Protein AF-A0A7C9TZ98-F1 (afdb_monomer_lite)

Radius of gyration: 33.5 Å; chains: 1; bounding box: 97×68×67 Å

pLDDT: mean 86.52, std 15.35, range [34.88, 98.62]

Foldseek 3Di:
DDDDDDDDDDDPPPPDDDPPPDLQVLVVVLLVVVLVSVVVLCPPPVLLVLLLVLLCVLCPPFPDDSVVLSVQLSVQLSVCSNVVVPNDDGSVVSSVVSSVSSNVSSNVVRVVRVVVVVDDDQQDDDPPDPDGNVVVDDDPDDPVVVVVVVVVVVLLLVLQVVVCVVPVLLPSVLLVVCVVVVHDLVRSCVSSVHDSVVSVVSVVLSVLSSCCSVVVDPPVVSVVVVVCVVVPPPDDVPDDDDDDDDDPPQDQDDPVLLLVLQVVVCVVCVVLCSVVLLVCLLLLHDLVRSCVVVVHDSVSSVVSLLVSLVSSCVVRVGDSVSSVVVSVVSSVVNVVVVVVVVVD

Structure (mmCIF, N/CA/C/O backbone):
data_AF-A0A7C9TZ98-F1
#
_entry.id   AF-A0A7C9TZ98-F1
#
loop_
_atom_site.group_PDB
_atom_site.id
_atom_site.type_symbol
_atom_site.label_atom_id
_atom_site.label_alt_id
_atom_site.label_comp_id
_atom_site.label_asym_id
_atom_site.label_entity_id
_atom_site.label_seq_id
_atom_site.pdbx_PDB_ins_code
_atom_site.Cartn_x
_atom_site.Cartn_y
_atom_site.Cartn_z
_atom_site.occupancy
_atom_site.B_iso_or_equiv
_atom_site.auth_seq_id
_atom_site.auth_comp_id
_atom_site.auth_asym_id
_atom_site.auth_atom_id
_atom_site.pdbx_PDB_model_num
ATOM 1 N N . MET A 1 1 ? -53.608 -15.931 -20.693 1.00 44.16 1 MET A N 1
ATOM 2 C CA . MET A 1 1 ? -53.898 -15.121 -19.492 1.00 44.16 1 MET A CA 1
ATOM 3 C C . MET A 1 1 ? -53.748 -16.022 -18.276 1.00 44.16 1 MET A C 1
ATOM 5 O O . MET A 1 1 ? -54.677 -16.747 -17.950 1.00 44.16 1 MET A O 1
ATOM 9 N N . ALA A 1 2 ? -52.551 -16.066 -17.690 1.00 47.34 2 ALA A N 1
ATOM 10 C CA . ALA A 1 2 ? -52.276 -16.831 -16.476 1.00 47.34 2 ALA A CA 1
ATOM 11 C C . ALA A 1 2 ? -52.471 -15.900 -15.271 1.00 47.34 2 ALA A C 1
ATOM 13 O O . ALA A 1 2 ? -51.945 -14.790 -15.269 1.00 47.34 2 ALA A O 1
ATOM 14 N N . ARG A 1 3 ? -53.294 -16.317 -14.305 1.00 53.22 3 ARG A N 1
ATOM 15 C CA . ARG A 1 3 ? -53.536 -15.586 -13.056 1.00 53.22 3 ARG A CA 1
ATOM 16 C C . ARG A 1 3 ? -52.384 -15.886 -12.101 1.00 53.22 3 ARG A C 1
ATOM 18 O O . ARG A 1 3 ? -52.231 -17.029 -11.686 1.00 53.22 3 ARG A O 1
ATOM 25 N N . GLU A 1 4 ? -51.583 -14.874 -11.791 1.00 57.00 4 GLU A N 1
ATOM 26 C CA . GLU A 1 4 ? -50.586 -14.936 -10.722 1.00 57.00 4 GLU A CA 1
ATOM 27 C C . GLU A 1 4 ? -51.303 -14.879 -9.367 1.00 57.00 4 GLU A C 1
ATOM 29 O O . GLU A 1 4 ? -52.045 -13.936 -9.079 1.00 57.00 4 GLU A O 1
ATOM 34 N N . GLU A 1 5 ? -51.123 -15.919 -8.554 1.00 58.62 5 GLU A N 1
ATOM 35 C CA . GLU A 1 5 ? -51.610 -15.956 -7.178 1.00 58.62 5 GLU A CA 1
ATOM 36 C C . GLU A 1 5 ? -50.695 -15.123 -6.266 1.00 58.62 5 GLU A C 1
ATOM 38 O O . GLU A 1 5 ? -49.468 -15.245 -6.340 1.00 58.62 5 GLU A O 1
ATOM 43 N N . PRO A 1 6 ? -51.258 -14.275 -5.387 1.00 63.41 6 PRO A N 1
ATOM 44 C CA . PRO A 1 6 ? -50.469 -13.462 -4.478 1.00 63.41 6 PRO A CA 1
ATOM 45 C C . PRO A 1 6 ? -49.832 -14.321 -3.370 1.00 63.41 6 PRO A C 1
ATOM 47 O O . PRO A 1 6 ? -50.466 -15.246 -2.855 1.00 63.41 6 PRO A O 1
ATOM 50 N N . PRO A 1 7 ? -48.597 -13.998 -2.944 1.00 65.62 7 PRO A N 1
ATOM 51 C CA . PRO A 1 7 ? -47.881 -14.772 -1.941 1.00 65.62 7 PRO A CA 1
ATOM 52 C C . PRO A 1 7 ? -48.575 -14.683 -0.578 1.00 65.62 7 PRO A C 1
ATOM 54 O O . PRO A 1 7 ? -48.833 -13.599 -0.047 1.00 65.62 7 PRO A O 1
ATOM 57 N N . GLN A 1 8 ? -48.850 -15.852 0.003 1.00 59.84 8 GLN A N 1
ATOM 58 C CA . GLN A 1 8 ? -49.376 -15.998 1.355 1.00 59.84 8 GLN A CA 1
ATOM 59 C C . GLN A 1 8 ? -48.394 -15.395 2.372 1.00 59.84 8 GLN A C 1
ATOM 61 O O . GLN A 1 8 ? -47.277 -15.883 2.554 1.00 59.84 8 GLN A O 1
ATOM 66 N N . LYS A 1 9 ? -48.826 -14.330 3.058 1.00 59.84 9 LYS A N 1
ATOM 67 C CA . LYS A 1 9 ? -48.147 -13.778 4.236 1.00 59.84 9 LYS A CA 1
ATOM 68 C C . LYS A 1 9 ? -48.129 -14.834 5.343 1.00 59.84 9 LYS A C 1
ATOM 70 O O . LYS A 1 9 ? -49.155 -15.108 5.961 1.00 59.84 9 LYS A O 1
ATOM 75 N N . GLY A 1 10 ? -46.956 -15.414 5.586 1.00 61.72 10 GLY A N 1
ATOM 76 C CA . GLY A 1 10 ? -46.701 -16.229 6.770 1.00 61.72 10 GLY A CA 1
ATOM 77 C C . GLY A 1 10 ? -46.871 -15.412 8.059 1.00 61.72 10 GLY A C 1
ATOM 78 O O . GLY A 1 10 ? -46.782 -14.182 8.023 1.00 61.72 10 GLY A O 1
ATOM 79 N N . PRO A 1 11 ? -47.125 -16.073 9.201 1.00 58.22 11 PRO A N 1
ATOM 80 C CA . PRO A 1 11 ? -47.409 -15.404 10.462 1.00 58.22 11 PRO A CA 1
ATOM 81 C C . PRO A 1 11 ? -46.187 -14.600 10.913 1.00 58.22 11 PRO A C 1
ATOM 83 O O . PRO A 1 11 ? -45.192 -15.157 11.384 1.00 58.22 11 PRO A O 1
ATOM 86 N N . GLU A 1 12 ? -46.274 -13.276 10.782 1.00 46.50 12 GLU A N 1
ATOM 87 C CA . GLU A 1 12 ? -45.398 -12.334 11.467 1.00 46.50 12 GLU A CA 1
ATOM 88 C C . GLU A 1 12 ? -45.569 -12.566 12.969 1.00 46.50 12 GLU A C 1
ATOM 90 O O . GLU A 1 12 ? -46.494 -12.067 13.609 1.00 46.50 12 GLU A O 1
ATOM 95 N N . LYS A 1 13 ? -44.674 -13.378 13.542 1.00 54.03 13 LYS A N 1
ATOM 96 C CA . LYS A 1 13 ? -44.449 -13.418 14.983 1.00 54.03 13 LYS A CA 1
ATOM 97 C C . LYS A 1 13 ? -44.122 -11.994 15.401 1.00 54.03 13 LYS A C 1
ATOM 99 O O . LYS A 1 13 ? -43.010 -11.518 15.180 1.00 54.03 13 LYS A O 1
ATOM 104 N N . SER A 1 14 ? -45.103 -11.330 16.000 1.00 47.06 14 SER A N 1
ATOM 105 C CA . SER A 1 14 ? -44.946 -10.077 16.715 1.00 47.06 14 SER A CA 1
ATOM 106 C C . SER A 1 14 ? -43.880 -10.280 17.791 1.00 47.06 14 SER A C 1
ATOM 108 O O . SER A 1 14 ? -44.166 -10.757 18.891 1.00 47.06 14 SER A O 1
ATOM 110 N N . LEU A 1 15 ? -42.628 -9.977 17.444 1.00 53.09 15 LEU A N 1
ATOM 111 C CA . LEU A 1 15 ? -41.543 -9.758 18.387 1.00 53.09 15 LEU A CA 1
ATOM 112 C C . LEU A 1 15 ? -42.050 -8.694 19.354 1.00 53.09 15 LEU A C 1
ATOM 114 O O . LEU A 1 15 ? -42.249 -7.540 18.976 1.00 53.09 15 LEU A O 1
ATOM 118 N N . GLY A 1 16 ? -42.380 -9.149 20.563 1.00 47.53 16 GLY A N 1
ATOM 119 C CA . GLY A 1 16 ? -43.039 -8.358 21.585 1.00 47.53 16 GLY A CA 1
ATOM 120 C C . GLY A 1 16 ? -42.374 -6.999 21.753 1.00 47.53 16 GLY A C 1
ATOM 121 O O . GLY A 1 16 ? -41.145 -6.889 21.761 1.00 47.53 16 GLY A O 1
ATOM 122 N N . LYS A 1 17 ? -43.221 -5.972 21.880 1.00 50.00 17 LYS A N 1
ATOM 123 C CA . LYS A 1 17 ? -42.842 -4.614 22.270 1.00 50.00 17 LYS A CA 1
ATOM 124 C C . LYS A 1 17 ? -41.797 -4.691 23.378 1.00 50.00 17 LYS A C 1
ATOM 126 O O . LYS A 1 17 ? -42.031 -5.283 24.430 1.00 50.00 17 LYS A O 1
ATOM 131 N N . GLY A 1 18 ? -40.630 -4.146 23.052 1.00 49.97 18 GLY A N 1
ATOM 132 C CA . GLY A 1 18 ? -39.411 -4.276 23.816 1.00 49.97 18 GLY A CA 1
ATOM 133 C C . GLY A 1 18 ? -39.593 -3.789 25.241 1.00 49.97 18 GLY A C 1
ATOM 134 O O . GLY A 1 18 ? -39.836 -2.611 25.485 1.00 49.97 18 GLY A O 1
ATOM 135 N N . LEU A 1 19 ? -39.372 -4.696 26.186 1.00 54.50 19 LEU A N 1
ATOM 136 C CA . LEU A 1 19 ? -38.696 -4.307 27.410 1.00 54.50 19 LEU A CA 1
ATOM 137 C C . LEU A 1 19 ? -37.376 -3.677 26.961 1.00 54.50 19 LEU A C 1
ATOM 139 O O . LEU A 1 19 ? -36.503 -4.397 26.471 1.00 54.50 19 LEU A O 1
ATOM 143 N N . GLU A 1 20 ? -37.273 -2.349 27.047 1.00 68.62 20 GLU A N 1
ATOM 144 C CA . GLU A 1 20 ? -36.005 -1.625 26.978 1.00 68.62 20 GLU A CA 1
ATOM 145 C C . GLU A 1 20 ? -35.044 -2.321 27.940 1.00 68.62 20 GLU A C 1
ATOM 147 O O . GLU A 1 20 ? -35.106 -2.167 29.162 1.00 68.62 20 GLU A O 1
ATOM 152 N N . GLN A 1 21 ? -34.209 -3.200 27.391 1.00 78.31 21 GLN A N 1
ATOM 153 C CA . GLN A 1 21 ? -33.223 -3.894 28.186 1.00 78.31 21 GLN A CA 1
ATOM 154 C C . GLN A 1 21 ? -32.231 -2.834 28.627 1.00 78.31 21 GLN A C 1
ATOM 156 O O . GLN A 1 21 ? -31.582 -2.189 27.802 1.00 78.31 21 GLN A O 1
ATOM 161 N N . ARG A 1 22 ? -32.160 -2.641 29.944 1.00 91.31 22 ARG A N 1
ATOM 162 C CA . ARG A 1 22 ? -31.199 -1.738 30.560 1.00 91.31 22 ARG A CA 1
ATOM 163 C C . ARG A 1 22 ? -29.792 -2.058 30.028 1.00 91.31 22 ARG A C 1
ATOM 165 O O . ARG A 1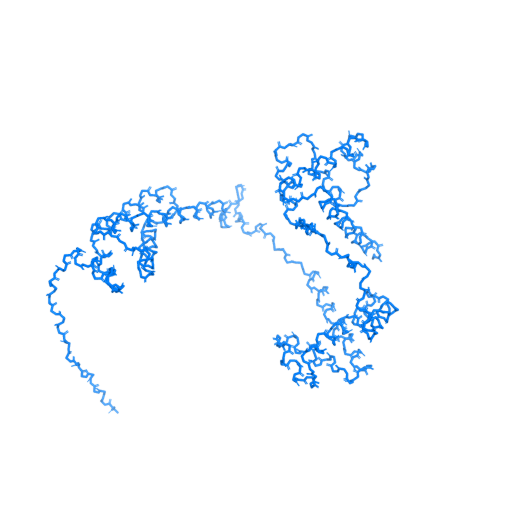 22 ? -29.456 -3.242 29.913 1.00 91.31 22 ARG A O 1
ATOM 172 N N . PRO A 1 23 ? -28.979 -1.044 29.686 1.00 92.62 23 PRO A N 1
ATOM 173 C CA . PRO A 1 23 ? -27.678 -1.249 29.054 1.00 92.62 23 PRO A CA 1
ATOM 174 C C . PRO A 1 23 ? -26.741 -2.121 29.898 1.00 92.62 23 PRO A C 1
ATOM 176 O O . PRO A 1 23 ? -25.894 -2.811 29.343 1.00 92.62 23 PRO A O 1
ATOM 179 N N . GLU A 1 24 ? -26.928 -2.158 31.218 1.00 95.25 24 GLU A N 1
ATOM 180 C CA . GLU A 1 24 ? -26.190 -3.025 32.139 1.00 95.25 24 GLU A CA 1
ATOM 181 C C . GLU A 1 24 ? -26.356 -4.501 31.768 1.00 95.25 24 GLU A C 1
ATOM 183 O O . GLU A 1 24 ? -25.367 -5.209 31.583 1.00 95.25 24 GLU A O 1
ATOM 188 N N . LYS A 1 25 ? -27.598 -4.934 31.528 1.00 95.44 25 LYS A N 1
ATOM 189 C CA . LYS A 1 25 ? -27.904 -6.311 31.131 1.00 95.44 25 LYS A CA 1
ATOM 190 C C . LYS A 1 25 ? -27.335 -6.647 29.751 1.00 95.44 25 LYS A C 1
ATOM 192 O O . LYS A 1 25 ? -26.899 -7.766 29.509 1.00 95.44 25 LYS A O 1
ATOM 197 N N . LEU A 1 26 ? -27.317 -5.673 28.841 1.00 95.56 26 LEU A N 1
ATOM 198 C CA . LEU A 1 26 ? -26.743 -5.848 27.505 1.00 95.56 26 LEU A CA 1
ATOM 199 C C . LEU A 1 26 ? -25.217 -6.053 27.559 1.00 95.56 26 LEU A C 1
ATOM 201 O O . LEU A 1 26 ? -24.687 -6.851 26.788 1.00 95.56 26 LEU A O 1
ATOM 205 N N . VAL A 1 27 ? -24.507 -5.373 28.470 1.00 96.19 27 VAL A N 1
ATOM 206 C CA . VAL A 1 27 ? -23.063 -5.598 28.672 1.00 96.19 27 VAL A CA 1
ATOM 207 C C . VAL A 1 27 ? -22.797 -6.972 29.279 1.00 96.19 27 VAL A C 1
ATOM 209 O O . VAL A 1 27 ? -21.873 -7.647 28.834 1.00 96.19 27 VAL A O 1
ATOM 212 N N . GLU A 1 28 ? -23.605 -7.413 30.243 1.00 96.50 28 GLU A N 1
ATOM 213 C CA . GLU A 1 28 ? -23.480 -8.757 30.822 1.00 96.50 28 GLU A CA 1
ATOM 214 C C . GLU A 1 28 ? -23.624 -9.850 29.755 1.00 96.50 28 GLU A C 1
ATOM 216 O O . GLU A 1 28 ? -22.751 -10.710 29.645 1.00 96.50 28 GLU A O 1
ATOM 221 N N . LEU A 1 29 ? -24.661 -9.773 28.910 1.00 96.25 29 LEU A N 1
ATOM 222 C CA . LEU A 1 29 ? -24.862 -10.711 27.796 1.00 96.25 29 LEU A CA 1
ATOM 223 C C . LEU A 1 29 ? -23.702 -10.667 26.792 1.00 96.25 29 LEU A C 1
ATOM 225 O O . LEU A 1 29 ? -23.213 -11.703 26.341 1.00 96.25 29 LEU A O 1
ATOM 229 N N . TYR A 1 30 ? -23.205 -9.468 26.477 1.00 96.44 30 TYR A N 1
ATOM 230 C CA . TYR A 1 30 ? -22.027 -9.319 25.628 1.00 96.44 30 TYR A CA 1
ATOM 231 C C . TYR A 1 30 ? -20.798 -10.031 26.221 1.00 96.44 30 TYR A C 1
ATOM 233 O O . TYR A 1 30 ? -20.099 -10.749 25.505 1.00 96.44 30 TYR A O 1
ATOM 241 N N . LEU A 1 31 ? -20.543 -9.870 27.525 1.00 96.12 31 LEU A N 1
ATOM 242 C CA . LEU A 1 31 ? -19.419 -10.512 28.217 1.00 96.12 31 LEU A CA 1
ATOM 243 C C . LEU A 1 31 ? -19.579 -12.037 28.324 1.00 96.12 31 LEU A C 1
ATOM 245 O O . LEU A 1 31 ? -18.576 -12.744 28.394 1.00 96.12 31 LEU A O 1
ATOM 249 N N . GLN A 1 32 ? -20.810 -12.548 28.269 1.00 96.88 32 GLN A N 1
ATOM 250 C CA . GLN A 1 32 ? -21.112 -13.981 28.164 1.00 96.88 32 GLN A CA 1
ATOM 251 C C . GLN A 1 32 ? -20.865 -14.553 26.754 1.00 96.88 32 GLN A C 1
ATOM 253 O O . GLN A 1 32 ? -20.982 -15.759 26.552 1.00 96.88 32 GLN A O 1
ATOM 258 N N . GLY A 1 33 ? -20.484 -13.715 25.783 1.00 94.44 33 GLY A N 1
ATOM 259 C CA . GLY A 1 33 ? -20.155 -14.124 24.417 1.00 94.44 33 GLY A CA 1
ATOM 260 C C . GLY A 1 33 ? -21.248 -13.832 23.388 1.00 94.44 33 GLY A C 1
ATOM 261 O O . GLY A 1 33 ? -21.053 -14.113 22.202 1.00 94.44 33 GLY A O 1
ATOM 262 N N . GLU A 1 34 ? -22.368 -13.218 23.782 1.00 95.12 34 GLU A N 1
ATOM 263 C CA . GLU A 1 34 ? -23.425 -12.821 22.847 1.00 95.12 34 GLU A CA 1
ATOM 264 C C . GLU A 1 34 ? -23.042 -11.547 22.074 1.00 95.12 34 GLU A C 1
ATOM 266 O O . GLU A 1 34 ? -23.508 -10.435 22.323 1.00 95.12 34 GLU A O 1
ATOM 271 N N . THR A 1 35 ? -22.181 -11.704 21.072 1.00 91.12 35 THR A N 1
ATOM 272 C CA . THR A 1 35 ? -21.653 -10.590 20.260 1.00 91.12 35 THR A CA 1
ATOM 273 C C . THR A 1 35 ? -22.714 -9.832 19.450 1.00 91.12 35 THR A C 1
ATOM 275 O O . THR A 1 35 ? -22.485 -8.689 19.055 1.00 91.12 35 THR A O 1
ATOM 278 N N . GLN A 1 36 ? -23.892 -10.419 19.222 1.00 91.38 36 GLN A N 1
ATOM 279 C CA . GLN A 1 36 ? -25.012 -9.757 18.534 1.00 91.38 36 GLN A CA 1
ATOM 280 C C . GLN A 1 36 ? -25.643 -8.637 19.380 1.00 91.38 36 GLN A C 1
ATOM 282 O O . GLN A 1 36 ? -26.277 -7.725 18.850 1.00 91.38 36 GLN A O 1
ATOM 287 N N . VAL A 1 37 ? -25.429 -8.657 20.699 1.00 94.88 37 VAL A N 1
ATOM 288 C CA . VAL A 1 37 ? -25.960 -7.652 21.629 1.00 94.88 37 VAL A CA 1
ATOM 289 C C . VAL A 1 37 ? -25.250 -6.298 21.468 1.00 94.88 37 VAL A C 1
ATOM 291 O O . VAL A 1 37 ? -25.823 -5.250 21.782 1.00 94.88 37 VAL A O 1
ATOM 294 N N . CYS A 1 38 ? -24.046 -6.285 20.877 1.00 94.19 38 CYS A N 1
ATOM 295 C CA . CYS A 1 38 ? -23.292 -5.064 20.588 1.00 94.19 38 CYS A CA 1
ATOM 296 C C . CYS A 1 38 ? -24.074 -4.049 19.755 1.00 94.19 38 CYS A C 1
ATOM 298 O O . CYS A 1 38 ? -23.959 -2.855 20.013 1.00 94.19 38 CYS A O 1
ATOM 300 N N . ASP A 1 39 ? -24.857 -4.499 18.770 1.00 94.50 39 ASP A N 1
ATOM 301 C CA . ASP A 1 39 ? -25.589 -3.599 17.870 1.00 94.50 39 ASP A CA 1
ATOM 302 C C . ASP A 1 39 ? -26.608 -2.753 18.644 1.00 94.50 39 ASP A C 1
ATOM 304 O O . ASP A 1 39 ? -26.756 -1.554 18.398 1.00 94.50 39 ASP A O 1
ATOM 308 N N . ARG A 1 40 ? -27.262 -3.355 19.644 1.00 94.88 40 ARG A N 1
ATOM 309 C CA . ARG A 1 40 ? -28.197 -2.657 20.535 1.00 94.88 40 ARG A CA 1
ATOM 310 C C . ARG A 1 40 ? -27.463 -1.708 21.470 1.00 94.88 40 ARG A C 1
ATOM 312 O O . ARG A 1 40 ? -27.882 -0.567 21.628 1.00 94.88 40 ARG A O 1
ATOM 319 N N . LEU A 1 41 ? -26.343 -2.152 22.034 1.00 94.69 41 LEU A N 1
ATOM 320 C CA . LEU A 1 41 ? -25.558 -1.345 22.963 1.00 94.69 41 LEU A CA 1
ATOM 321 C C . LEU A 1 41 ? -24.954 -0.098 22.289 1.00 94.69 41 LEU A C 1
ATOM 323 O O . LEU A 1 41 ? -24.988 0.998 22.839 1.00 94.69 41 LEU A O 1
ATOM 327 N N . LEU A 1 42 ? -24.451 -0.245 21.061 1.00 95.75 42 LEU A N 1
ATOM 328 C CA . LEU A 1 42 ? -23.934 0.862 20.246 1.00 95.75 42 LEU A CA 1
ATOM 329 C C . LEU A 1 42 ? -25.051 1.722 19.631 1.00 95.75 42 LEU A C 1
ATOM 331 O O . LEU A 1 42 ? -24.782 2.797 19.092 1.00 95.75 42 LEU A O 1
ATOM 335 N N . SER A 1 43 ? -26.305 1.278 19.727 1.00 95.31 43 SER A N 1
ATOM 336 C CA . SER A 1 43 ? -27.472 2.068 19.342 1.00 95.31 43 SER A CA 1
ATOM 337 C C . SER A 1 43 ? -27.970 3.010 20.443 1.00 95.31 43 SER A C 1
ATOM 339 O O . SER A 1 43 ? -28.849 3.820 20.159 1.00 95.31 43 SER A O 1
ATOM 341 N N . ASP A 1 44 ? -27.390 2.975 21.653 1.00 95.00 44 ASP A N 1
ATOM 342 C CA . ASP A 1 44 ? -27.690 3.951 22.711 1.00 95.00 44 ASP A CA 1
ATOM 343 C C . ASP A 1 44 ? -27.388 5.377 22.215 1.00 95.00 44 ASP A C 1
ATOM 345 O O . ASP A 1 44 ? -26.266 5.705 21.802 1.00 95.00 44 ASP A O 1
ATOM 349 N N . GLY A 1 45 ? -28.399 6.247 22.281 1.00 95.00 45 GLY A N 1
ATOM 350 C CA . GLY A 1 45 ? -28.302 7.639 21.850 1.00 95.00 45 GLY A CA 1
ATOM 351 C C . GLY A 1 45 ? -27.187 8.411 22.558 1.00 95.00 45 GLY A C 1
ATOM 352 O O . GLY A 1 45 ? -26.527 9.241 21.935 1.00 95.00 45 GLY A O 1
ATOM 353 N N . ARG A 1 46 ? -26.892 8.095 23.828 1.00 94.25 46 ARG A N 1
ATOM 354 C CA . ARG A 1 46 ? -25.808 8.746 24.587 1.00 94.25 46 ARG A CA 1
ATOM 355 C C . ARG A 1 46 ? -24.438 8.433 23.998 1.00 94.25 46 ARG A C 1
ATOM 357 O O . ARG A 1 46 ? -23.573 9.308 23.940 1.00 94.25 46 ARG A O 1
ATOM 364 N N . TYR A 1 47 ? -24.235 7.193 23.558 1.00 95.75 47 TYR A N 1
ATOM 365 C CA . TYR A 1 47 ? -22.999 6.789 22.900 1.00 95.75 47 TYR A CA 1
ATOM 366 C C . TYR A 1 47 ? -22.890 7.415 21.504 1.00 95.75 47 TYR A C 1
ATOM 368 O O . TYR A 1 47 ? -21.852 8.004 21.192 1.00 95.75 47 TYR A O 1
ATOM 376 N N . ARG A 1 48 ? -23.963 7.370 20.700 1.00 97.00 48 ARG A N 1
ATOM 377 C CA . ARG A 1 48 ? -23.983 7.970 19.353 1.00 97.00 48 ARG A CA 1
ATOM 378 C C . ARG A 1 48 ? -23.657 9.462 19.383 1.00 97.00 48 ARG A C 1
ATOM 380 O O . ARG A 1 48 ? -22.688 9.872 18.749 1.00 97.00 48 ARG A O 1
ATOM 387 N N . GLN A 1 49 ? -24.344 10.232 20.229 1.00 97.88 49 GLN A N 1
ATOM 388 C CA . GLN A 1 49 ? -24.067 11.663 20.407 1.00 97.88 49 GLN A CA 1
ATOM 389 C C . GLN A 1 49 ? -22.619 11.928 20.838 1.00 97.88 49 GLN A C 1
ATOM 391 O O . GLN A 1 49 ? -22.003 12.911 20.425 1.00 97.88 49 GLN A O 1
ATOM 396 N N . LYS A 1 50 ? -22.036 11.059 21.675 1.00 97.88 50 LYS A N 1
ATOM 397 C CA . LYS A 1 50 ? -20.631 11.188 22.077 1.00 97.88 50 LYS A CA 1
ATOM 398 C C . LYS A 1 50 ? -19.688 10.993 20.889 1.00 97.88 50 LYS A C 1
ATOM 400 O O . LYS A 1 50 ? -18.732 11.754 20.765 1.00 97.88 50 LYS A O 1
ATOM 405 N N . VAL A 1 51 ? -19.939 10.008 20.025 1.00 98.12 51 VAL A N 1
ATOM 406 C CA . VAL A 1 51 ? -19.137 9.773 18.812 1.00 98.12 51 VAL A CA 1
ATOM 407 C C . VAL A 1 51 ? -19.283 10.922 17.818 1.00 98.12 51 VAL A C 1
ATOM 409 O O . VAL A 1 51 ? -18.273 11.383 17.297 1.00 98.12 51 VAL A O 1
ATOM 412 N N . GLU A 1 52 ? -20.493 11.440 17.614 1.00 98.44 52 GLU A N 1
ATOM 413 C CA . GLU A 1 52 ? -20.751 12.594 16.740 1.00 98.44 52 GLU A CA 1
ATOM 414 C C . GLU A 1 52 ? -19.974 13.833 17.201 1.00 98.44 52 GLU A C 1
ATOM 416 O O . GLU A 1 52 ? -19.240 14.433 16.417 1.00 98.44 52 GLU A O 1
ATOM 421 N N . ARG A 1 53 ? -20.021 14.161 18.502 1.00 98.50 53 ARG A N 1
ATOM 422 C CA . ARG A 1 53 ? -19.229 15.266 19.075 1.00 98.50 53 ARG A CA 1
ATOM 423 C C . ARG A 1 53 ? -17.725 15.055 18.897 1.00 98.50 53 ARG A C 1
ATOM 425 O O . ARG A 1 53 ? -16.990 16.011 18.652 1.00 98.50 53 ARG A O 1
ATOM 432 N N . LEU A 1 54 ? -17.245 13.815 19.038 1.00 98.38 54 LEU A N 1
ATOM 433 C CA . LEU A 1 54 ? -15.840 13.488 18.786 1.00 98.38 54 LEU A CA 1
ATOM 434 C C . LEU A 1 54 ? -15.479 13.684 17.312 1.00 98.38 54 LEU A C 1
ATOM 436 O O . LEU A 1 54 ? -14.408 14.225 17.037 1.00 98.38 54 LEU A O 1
ATOM 440 N N . ALA A 1 55 ? -16.347 13.270 16.389 1.00 98.56 55 ALA A N 1
ATOM 441 C CA . ALA A 1 55 ? -16.142 13.434 14.958 1.00 98.56 55 ALA A CA 1
ATOM 442 C C . ALA A 1 55 ? -16.079 14.917 14.587 1.00 98.56 55 ALA A C 1
ATOM 444 O O . ALA A 1 55 ? -15.030 15.361 14.132 1.00 98.56 55 ALA A O 1
ATOM 445 N N . GLN A 1 56 ? -17.110 15.695 14.933 1.00 98.44 56 GLN A N 1
ATOM 446 C CA . GLN A 1 56 ? -17.178 17.141 14.690 1.00 98.44 56 GLN A CA 1
ATOM 447 C C . GLN A 1 56 ? -15.941 17.877 15.216 1.00 98.44 56 GLN A C 1
ATOM 449 O O . GLN A 1 56 ? -15.320 18.662 14.502 1.00 98.44 56 GLN A O 1
ATOM 454 N N . LYS A 1 57 ? -15.524 17.582 16.456 1.00 98.31 57 LYS A N 1
ATOM 455 C CA . LYS A 1 57 ? -14.353 18.226 17.067 1.00 98.31 57 LYS A CA 1
ATOM 456 C C . LYS A 1 57 ? -13.048 17.928 16.324 1.00 98.31 57 LYS A C 1
ATOM 458 O O . LYS A 1 57 ? -12.173 18.787 16.280 1.00 98.31 57 LYS A O 1
ATOM 463 N N . ASN A 1 58 ? -12.864 16.704 15.827 1.00 98.19 58 ASN A N 1
ATOM 464 C CA . ASN A 1 58 ? -11.584 16.277 15.255 1.00 98.19 58 ASN A CA 1
ATOM 465 C C . ASN A 1 58 ? -11.511 16.460 13.733 1.00 98.19 58 ASN A C 1
ATOM 467 O O . ASN A 1 58 ? -10.398 16.558 13.221 1.00 98.19 58 ASN A O 1
ATOM 471 N N . SER A 1 59 ? -12.641 16.505 13.021 1.00 97.62 59 SER A N 1
ATOM 472 C CA . SER A 1 59 ? -12.675 16.787 11.580 1.00 97.62 59 SER A CA 1
ATOM 473 C C . SER A 1 59 ? -12.781 18.281 11.254 1.00 97.62 59 SER A C 1
ATOM 475 O O . SER A 1 59 ? -12.582 18.662 10.101 1.00 97.62 59 SER A O 1
ATOM 477 N N . ALA A 1 60 ? -13.029 19.140 12.249 1.00 96.69 60 ALA A N 1
ATOM 478 C CA . ALA A 1 60 ? -13.035 20.590 12.076 1.00 96.69 60 ALA A CA 1
ATOM 479 C C . ALA A 1 60 ? -11.743 21.094 11.400 1.00 96.69 60 ALA A C 1
ATOM 481 O O . ALA A 1 60 ? -10.629 20.774 11.827 1.00 96.69 60 ALA A O 1
ATOM 482 N N . GLY A 1 61 ? -11.901 21.893 10.340 1.00 93.44 61 GLY A N 1
ATOM 483 C CA . GLY A 1 61 ? -10.781 22.423 9.554 1.00 93.44 61 GLY A CA 1
ATOM 484 C C . GLY A 1 61 ? -10.119 21.399 8.624 1.00 93.44 61 GLY A C 1
ATOM 485 O O . GLY A 1 61 ? -8.978 21.595 8.215 1.00 93.44 61 GLY A O 1
ATOM 486 N N . THR A 1 62 ? -10.798 20.295 8.312 1.00 94.62 62 THR A N 1
ATOM 487 C CA . THR A 1 62 ? -10.374 19.320 7.297 1.00 94.62 62 THR A CA 1
ATOM 488 C C . THR A 1 62 ? -11.466 19.158 6.238 1.00 94.62 62 THR A C 1
ATOM 490 O O . THR A 1 62 ? -12.608 19.532 6.485 1.00 94.62 62 THR A O 1
ATOM 493 N N . SER A 1 63 ? -11.137 18.593 5.073 1.00 94.00 63 SER A N 1
ATOM 494 C CA . SER A 1 63 ? -12.118 18.217 4.033 1.00 94.00 63 SER A CA 1
ATOM 495 C C . SER A 1 63 ? -12.987 17.018 4.416 1.00 94.00 63 SER A C 1
ATOM 497 O O . SER A 1 63 ? -13.959 16.722 3.728 1.00 94.00 63 SER A O 1
ATOM 499 N N . LEU A 1 64 ? -12.639 16.302 5.487 1.00 96.81 64 LEU A N 1
ATOM 500 C CA . LEU A 1 64 ? -13.361 15.113 5.916 1.00 96.81 64 LEU A CA 1
ATOM 501 C C . LEU A 1 64 ? -14.702 15.506 6.554 1.00 96.81 64 LEU A C 1
ATOM 503 O O . LEU A 1 64 ? -14.719 16.168 7.595 1.00 96.81 64 LEU A O 1
ATOM 507 N N . SER A 1 65 ? -15.814 15.039 5.979 1.00 97.88 65 SER A N 1
ATOM 508 C CA . SER A 1 65 ? -17.142 15.146 6.599 1.00 97.88 65 SER A CA 1
ATOM 509 C C . SER A 1 65 ? -17.137 14.490 7.988 1.00 97.88 65 SER A C 1
ATOM 511 O O . SER A 1 65 ? -16.563 13.415 8.202 1.00 97.88 65 SER A O 1
ATOM 513 N N . TRP A 1 66 ? -17.758 15.155 8.967 1.00 98.31 66 TRP A N 1
ATOM 514 C CA . TRP A 1 66 ? -17.850 14.612 10.322 1.00 98.31 66 TRP A CA 1
ATOM 515 C C . TRP A 1 66 ? -18.803 13.409 10.378 1.00 98.31 66 TRP A C 1
ATOM 517 O O . TRP A 1 66 ? -18.587 12.509 11.190 1.00 98.31 66 TRP A O 1
ATOM 527 N N . GLU A 1 67 ? -19.814 13.361 9.510 1.00 98.44 67 GLU A N 1
ATOM 528 C CA . GLU A 1 67 ? -20.748 12.248 9.354 1.00 98.44 67 GLU A CA 1
ATOM 529 C C . GLU A 1 67 ? -20.013 10.982 8.901 1.00 98.44 67 GLU A C 1
ATOM 531 O O . GLU A 1 67 ? -20.117 9.943 9.559 1.00 98.44 67 GLU A O 1
ATOM 536 N N . ASP A 1 68 ? -19.191 11.087 7.854 1.00 98.00 68 ASP A N 1
ATOM 537 C CA . ASP A 1 68 ? -18.374 9.975 7.351 1.00 98.00 68 ASP A CA 1
ATOM 538 C C . ASP A 1 68 ? -17.400 9.472 8.424 1.00 98.00 68 ASP A C 1
ATOM 540 O O . ASP A 1 68 ? -17.256 8.267 8.664 1.00 98.00 68 ASP A O 1
ATOM 544 N N . ALA A 1 69 ? -16.752 10.404 9.132 1.00 98.12 69 ALA A N 1
ATOM 545 C CA . ALA A 1 69 ? -15.846 10.072 10.224 1.00 98.12 69 ALA A CA 1
ATOM 546 C C . ALA A 1 69 ? -16.566 9.345 11.375 1.00 98.12 69 ALA A C 1
ATOM 548 O O . ALA A 1 69 ? -16.008 8.404 11.951 1.00 98.12 69 ALA A O 1
ATOM 549 N N . ALA A 1 70 ? -17.794 9.755 11.708 1.00 98.38 70 ALA A N 1
ATOM 550 C CA . ALA A 1 70 ? -18.612 9.116 12.732 1.00 98.38 70 ALA A CA 1
ATOM 551 C C . ALA A 1 70 ? -19.063 7.709 12.309 1.00 98.38 70 ALA A C 1
ATOM 553 O O . ALA A 1 70 ? -18.939 6.776 13.106 1.00 98.38 70 ALA A O 1
ATOM 554 N N . GLN A 1 71 ? -19.524 7.531 11.067 1.00 98.12 71 GLN A N 1
ATOM 555 C CA . GLN A 1 71 ? -19.947 6.230 10.537 1.00 98.12 71 GLN A CA 1
ATOM 556 C C . GLN A 1 71 ? -18.796 5.217 10.528 1.00 98.12 71 GLN A C 1
ATOM 558 O O . GLN A 1 71 ? -18.935 4.102 11.041 1.00 98.12 71 GLN A O 1
ATOM 563 N N . GLU A 1 72 ? -17.625 5.607 10.020 1.00 98.31 72 GLU A N 1
ATOM 564 C CA . GLU A 1 72 ? -16.459 4.720 9.974 1.00 98.31 72 GLU A CA 1
ATOM 565 C C . GLU A 1 72 ? -15.950 4.389 11.391 1.00 98.31 72 GLU A C 1
ATOM 567 O O . GLU A 1 72 ? -15.558 3.252 11.678 1.00 98.31 72 GLU A O 1
ATOM 572 N N . ALA A 1 73 ? -16.026 5.345 12.324 1.00 98.44 73 ALA A N 1
ATOM 573 C CA . ALA A 1 73 ? -15.723 5.102 13.731 1.00 98.44 73 ALA A CA 1
ATOM 574 C C . ALA A 1 73 ? -16.694 4.100 14.376 1.00 98.44 73 ALA A C 1
ATOM 576 O O . ALA A 1 73 ? -16.240 3.170 15.048 1.00 98.44 73 ALA A O 1
ATOM 577 N N . GLN A 1 74 ? -18.004 4.242 14.146 1.00 98.06 74 GLN A N 1
ATOM 578 C CA . GLN A 1 74 ? -19.023 3.305 14.634 1.00 98.06 74 GLN A CA 1
ATOM 579 C C . GLN A 1 74 ? -18.799 1.898 14.070 1.00 98.06 74 GLN A C 1
ATOM 581 O O . GLN A 1 74 ? -18.772 0.929 14.831 1.00 98.06 74 GLN A O 1
ATOM 586 N N . LYS A 1 75 ? -18.532 1.779 12.763 1.00 98.19 75 LYS A N 1
ATOM 587 C CA . LYS A 1 75 ? -18.192 0.509 12.106 1.00 98.19 75 LYS A CA 1
ATOM 588 C C . LYS A 1 75 ? -16.961 -0.144 12.736 1.00 98.19 75 LYS A C 1
ATOM 590 O O . LYS A 1 75 ? -16.976 -1.339 13.038 1.00 98.19 75 LYS A O 1
ATOM 595 N N . LYS A 1 76 ? -15.895 0.625 12.988 1.00 98.25 76 LYS A N 1
ATOM 596 C CA . LYS A 1 76 ? -14.666 0.103 13.607 1.00 98.25 76 LYS A CA 1
ATOM 597 C C . LYS A 1 76 ? -14.888 -0.353 15.048 1.00 98.25 76 LYS A C 1
ATOM 599 O O . LYS A 1 76 ? -14.345 -1.385 15.442 1.00 98.25 76 LYS A O 1
ATOM 604 N N . VAL A 1 77 ? -15.681 0.384 15.825 1.00 98.25 77 VAL A N 1
ATOM 605 C CA . VAL A 1 77 ? -16.057 -0.015 17.189 1.00 98.25 77 VAL A CA 1
ATOM 606 C C . VAL A 1 77 ? -16.884 -1.294 17.164 1.00 98.25 77 VAL A C 1
ATOM 608 O O . VAL A 1 77 ? -16.581 -2.211 17.923 1.00 98.25 77 VAL A O 1
ATOM 611 N N . LEU A 1 78 ? -17.861 -1.402 16.262 1.00 97.75 78 LEU A N 1
ATOM 612 C CA . LEU A 1 78 ? -18.680 -2.601 16.117 1.00 97.75 78 LEU A CA 1
ATOM 613 C C . LEU A 1 78 ? -17.831 -3.836 15.786 1.00 97.75 78 LEU A C 1
ATOM 615 O O . LEU A 1 78 ? -17.971 -4.871 16.433 1.00 97.75 78 LEU A O 1
ATOM 619 N N . LEU A 1 79 ? -16.897 -3.724 14.837 1.00 97.69 79 LEU A N 1
ATOM 620 C CA . LEU A 1 79 ? -15.960 -4.805 14.507 1.00 97.69 79 LEU A CA 1
ATOM 621 C C . LEU A 1 79 ? -15.051 -5.169 15.693 1.00 97.69 79 LEU A C 1
ATOM 623 O O . LEU A 1 79 ? -14.775 -6.345 15.942 1.00 97.69 79 LEU A O 1
ATOM 627 N N . ALA A 1 80 ? -14.583 -4.175 16.451 1.00 97.56 80 ALA A N 1
ATOM 628 C CA . ALA A 1 80 ? -13.782 -4.409 17.650 1.00 97.56 80 ALA A CA 1
ATOM 629 C C . ALA A 1 80 ? -14.586 -5.115 18.756 1.00 97.56 80 ALA A C 1
ATOM 631 O O . ALA A 1 80 ? -14.058 -6.003 19.422 1.00 97.56 80 ALA A O 1
ATOM 632 N N . ALA A 1 81 ? -15.857 -4.756 18.928 1.00 96.94 81 ALA A N 1
ATOM 633 C CA . ALA A 1 81 ? -16.743 -5.383 19.899 1.00 96.94 81 ALA A CA 1
ATOM 634 C C . ALA A 1 81 ? -17.079 -6.824 19.483 1.00 96.94 81 ALA A C 1
ATOM 636 O O . ALA A 1 81 ? -16.855 -7.750 20.253 1.00 96.94 81 ALA A O 1
ATOM 637 N N . ARG A 1 82 ? -17.468 -7.057 18.223 1.00 96.50 82 ARG A N 1
ATOM 638 C CA . ARG A 1 82 ? -17.735 -8.410 17.696 1.00 96.50 82 ARG A CA 1
ATOM 639 C C . ARG A 1 82 ? -16.524 -9.346 17.750 1.00 96.50 82 ARG A C 1
ATOM 641 O O . ARG A 1 82 ? -16.695 -10.553 17.840 1.00 96.50 82 ARG A O 1
ATOM 648 N N . SER A 1 83 ? -15.306 -8.803 17.728 1.00 96.25 83 SER A N 1
ATOM 649 C CA . SER A 1 83 ? -14.072 -9.583 17.915 1.00 96.25 83 SER A CA 1
ATOM 650 C C . SER A 1 83 ? -13.694 -9.820 19.385 1.00 96.25 83 SER A C 1
ATOM 652 O O . SER A 1 83 ? -12.606 -10.326 19.655 1.00 96.25 83 SER A O 1
ATOM 654 N N . GLY A 1 84 ? -14.550 -9.450 20.344 1.00 95.62 84 GLY A N 1
ATOM 655 C CA . GLY A 1 84 ? -14.327 -9.702 21.769 1.00 95.62 84 GLY A CA 1
ATOM 656 C C . GLY A 1 84 ? -13.189 -8.872 22.371 1.00 95.62 84 GLY A C 1
ATOM 657 O O . GLY A 1 84 ? -12.544 -9.296 23.332 1.00 95.62 84 GLY A O 1
ATOM 658 N N . LYS A 1 85 ? -12.871 -7.701 21.796 1.00 96.81 85 LYS A N 1
ATOM 659 C CA . LYS A 1 85 ? -11.751 -6.874 22.286 1.00 96.81 85 LYS A CA 1
ATOM 660 C C . LYS A 1 85 ? -12.043 -6.187 23.618 1.00 96.81 85 LYS A C 1
ATOM 662 O O . LYS A 1 85 ? -11.099 -5.891 24.349 1.00 96.81 85 LYS A O 1
ATOM 667 N N . PHE A 1 86 ? -13.310 -5.934 23.939 1.00 97.50 86 PHE A N 1
ATOM 668 C CA . PHE A 1 86 ? -13.717 -5.541 25.287 1.00 97.50 86 PHE A CA 1
ATOM 669 C C . PHE A 1 86 ? -13.933 -6.801 26.124 1.00 97.50 86 PHE A C 1
ATOM 671 O O . PHE A 1 86 ? -14.716 -7.656 25.714 1.00 97.50 86 PHE A O 1
ATOM 678 N N . ARG A 1 87 ? -13.223 -6.924 27.253 1.00 96.00 87 ARG A N 1
ATOM 679 C CA . ARG A 1 87 ? -13.171 -8.163 28.053 1.00 96.00 87 ARG A CA 1
ATOM 680 C C . ARG A 1 87 ? -13.754 -8.048 29.459 1.00 96.00 87 ARG A C 1
ATOM 682 O O . ARG A 1 87 ? -14.060 -9.071 30.052 1.00 96.00 87 ARG A O 1
ATOM 689 N N . GLN A 1 88 ? -13.851 -6.842 30.015 1.00 96.00 88 GLN A N 1
ATOM 690 C CA . GLN A 1 88 ? -14.289 -6.635 31.396 1.00 96.00 88 GLN A CA 1
ATOM 691 C C . GLN A 1 88 ? -14.766 -5.199 31.621 1.00 96.00 88 GLN A C 1
ATOM 693 O O . GLN A 1 88 ? -14.260 -4.276 30.979 1.00 96.00 88 GLN A O 1
ATOM 698 N N . GLY A 1 89 ? -15.664 -5.023 32.589 1.00 96.50 89 GLY A N 1
ATOM 699 C CA . GLY A 1 89 ? -16.213 -3.730 33.001 1.00 96.50 89 GLY A CA 1
ATOM 700 C C . GLY A 1 89 ? -17.713 -3.619 32.734 1.00 96.50 89 GLY A C 1
ATOM 701 O O . GLY A 1 89 ? -18.296 -4.463 32.057 1.00 96.50 89 GLY A O 1
ATOM 702 N N . GLY A 1 90 ? -18.338 -2.581 33.283 1.00 96.94 90 GLY A N 1
ATOM 703 C CA . GLY A 1 90 ? -19.749 -2.286 33.073 1.00 96.94 90 GLY A CA 1
ATOM 704 C C . GLY A 1 90 ? -19.986 -1.371 31.870 1.00 96.94 90 GLY A C 1
ATOM 705 O O . GLY A 1 90 ? -19.126 -1.153 31.013 1.00 96.94 90 GLY A O 1
ATOM 706 N N . VAL A 1 91 ? -21.186 -0.791 31.823 1.00 96.56 91 VAL A N 1
ATOM 707 C CA . VAL A 1 91 ? -21.637 0.117 30.751 1.00 96.56 91 VAL A CA 1
ATOM 708 C C . VAL A 1 91 ? -20.717 1.322 30.591 1.00 96.56 91 VAL A C 1
ATOM 710 O O . VAL A 1 91 ? -20.380 1.719 29.474 1.00 96.56 91 VAL A O 1
ATOM 713 N N . LYS A 1 92 ? -20.286 1.912 31.709 1.00 96.81 92 LYS A N 1
ATOM 714 C CA . LYS A 1 92 ? -19.441 3.109 31.702 1.00 96.81 92 LYS A CA 1
ATOM 715 C C . LYS A 1 92 ? -18.066 2.804 31.110 1.00 96.81 92 LYS A C 1
ATOM 717 O O . LYS A 1 92 ? -17.571 3.577 30.286 1.00 96.81 92 LYS A O 1
ATOM 722 N N . GLU A 1 93 ? -17.472 1.677 31.491 1.00 98.00 93 GLU A N 1
ATOM 723 C CA . GLU A 1 93 ? -16.193 1.190 30.977 1.00 98.00 93 GLU A CA 1
ATOM 724 C C . GLU A 1 93 ? -16.307 0.849 29.493 1.00 98.00 93 GLU A C 1
ATOM 726 O O . GLU A 1 93 ? -15.455 1.278 28.713 1.00 98.00 93 GLU A O 1
ATOM 731 N N . PHE A 1 94 ? -17.389 0.175 29.085 1.00 97.25 94 PHE A N 1
ATOM 732 C CA . PHE A 1 94 ? -17.650 -0.129 27.682 1.00 97.25 94 PHE A CA 1
ATOM 733 C C . PHE A 1 94 ? -17.738 1.155 26.849 1.00 97.25 94 PHE A C 1
ATOM 735 O O . PHE A 1 94 ? -17.030 1.293 25.852 1.00 97.25 94 PHE A O 1
ATOM 742 N N . TYR A 1 95 ? -18.555 2.135 27.251 1.00 97.44 95 TYR A N 1
ATOM 743 C CA . TYR A 1 95 ? -18.699 3.387 26.497 1.00 97.44 95 TYR A CA 1
ATOM 744 C C . TYR A 1 95 ? -17.424 4.231 26.496 1.00 97.44 95 TYR A C 1
ATOM 746 O O . TYR A 1 95 ? -17.152 4.937 25.522 1.00 97.44 95 TYR A O 1
ATOM 754 N N . SER A 1 96 ? -16.628 4.179 27.564 1.00 97.44 96 SER A N 1
ATOM 755 C CA . SER A 1 96 ? -15.313 4.823 27.602 1.00 97.44 96 SER A CA 1
ATOM 756 C C . SER A 1 96 ? -14.350 4.174 26.603 1.00 97.44 96 SER A C 1
ATOM 758 O O . SER A 1 96 ? -13.755 4.863 25.771 1.00 97.44 96 SER A O 1
ATOM 760 N N . TRP A 1 97 ? -14.269 2.843 26.616 1.00 98.31 97 TRP A N 1
ATOM 761 C CA . TRP A 1 97 ? -13.461 2.049 25.693 1.00 98.31 97 TRP A CA 1
ATOM 762 C C . TRP A 1 97 ? -13.875 2.261 24.229 1.00 98.31 97 TRP A C 1
ATOM 764 O O . TRP A 1 97 ? -13.039 2.573 23.378 1.00 98.31 97 TRP A O 1
ATOM 774 N N . ALA A 1 98 ? -15.174 2.184 23.942 1.00 98.12 98 ALA A N 1
ATOM 775 C CA . ALA A 1 98 ? -15.739 2.402 22.616 1.00 98.12 98 ALA A CA 1
ATOM 776 C C . ALA A 1 98 ? -15.452 3.824 22.105 1.00 98.12 98 ALA A C 1
ATOM 778 O O . ALA A 1 98 ? -15.079 4.007 20.945 1.00 98.12 98 ALA A O 1
ATOM 779 N N . ALA A 1 99 ? -15.560 4.836 22.973 1.00 98.19 99 ALA A N 1
ATOM 780 C CA . ALA A 1 99 ? -15.216 6.215 22.631 1.00 98.19 99 ALA A CA 1
ATOM 781 C C . ALA A 1 99 ? -13.716 6.392 22.337 1.00 98.19 99 ALA A C 1
ATOM 783 O O . ALA A 1 99 ? -13.363 7.144 21.429 1.00 98.19 99 ALA A O 1
ATOM 784 N N . ALA A 1 100 ? -12.830 5.691 23.052 1.00 98.56 100 ALA A N 1
ATOM 785 C CA . ALA A 1 100 ? -11.392 5.725 22.782 1.00 98.56 100 ALA A CA 1
ATOM 786 C C . ALA A 1 100 ? -11.051 5.117 21.409 1.00 98.56 100 ALA A C 1
ATOM 788 O O . ALA A 1 100 ? -10.268 5.695 20.651 1.00 98.56 100 ALA A O 1
ATOM 789 N N . ILE A 1 101 ? -1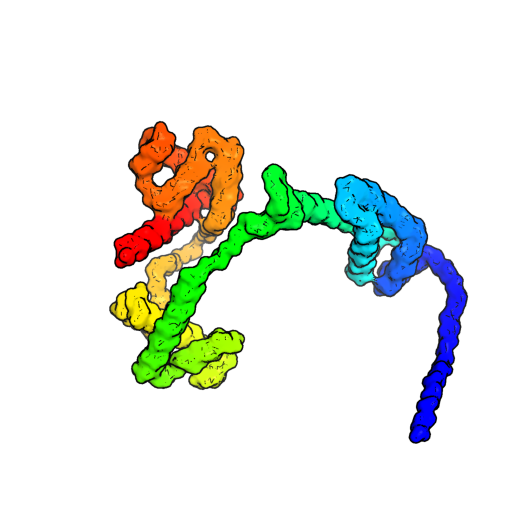1.675 3.988 21.050 1.00 98.50 101 ILE A N 1
ATOM 790 C CA . ILE A 1 101 ? -11.521 3.379 19.719 1.00 98.50 101 ILE A CA 1
ATOM 791 C C . ILE A 1 101 ? -12.049 4.313 18.628 1.00 98.50 101 ILE A C 1
ATOM 793 O O . ILE A 1 101 ? -11.354 4.525 17.631 1.00 98.50 101 ILE A O 1
ATOM 797 N N . ALA A 1 102 ? -13.235 4.893 18.827 1.00 98.56 102 ALA A N 1
ATOM 798 C CA . ALA A 1 102 ? -13.824 5.847 17.893 1.00 98.56 102 ALA A CA 1
ATOM 799 C C . ALA A 1 102 ? -12.904 7.058 17.673 1.00 98.56 102 ALA A C 1
ATOM 801 O O . ALA A 1 102 ? -12.566 7.376 16.535 1.00 98.56 102 ALA A O 1
ATOM 802 N N . LEU A 1 103 ? -12.411 7.679 18.750 1.00 98.56 103 LEU A N 1
ATOM 803 C CA . LEU A 1 103 ? -11.489 8.815 18.675 1.00 98.56 103 LEU A CA 1
ATOM 804 C C . LEU A 1 103 ? -10.208 8.472 17.902 1.00 98.56 103 LEU A C 1
ATOM 806 O O . LEU A 1 103 ? -9.775 9.250 17.053 1.00 98.56 103 LEU A O 1
ATOM 810 N N . ASN A 1 104 ? -9.602 7.315 18.173 1.00 98.50 104 ASN A N 1
ATOM 811 C CA . ASN A 1 104 ? -8.406 6.882 17.451 1.00 98.50 104 ASN A CA 1
ATOM 812 C C . ASN A 1 104 ? -8.697 6.643 15.965 1.00 98.50 104 ASN A C 1
ATOM 814 O O . ASN A 1 104 ? -7.903 7.049 15.120 1.00 98.50 104 ASN A O 1
ATOM 818 N N . CYS A 1 105 ? -9.852 6.053 15.639 1.00 98.56 105 CYS A N 1
ATOM 819 C CA . CYS A 1 105 ? -10.309 5.907 14.258 1.00 98.56 105 CYS A CA 1
ATOM 820 C C . CYS A 1 105 ? -10.391 7.255 13.539 1.00 98.56 105 CYS A C 1
ATOM 822 O O . CYS A 1 105 ? -9.800 7.419 12.476 1.00 98.56 105 CYS A O 1
ATOM 824 N N . ILE A 1 106 ? -11.066 8.226 14.154 1.00 98.62 106 ILE A N 1
ATOM 825 C CA . ILE A 1 106 ? -11.260 9.563 13.587 1.00 98.62 106 ILE A CA 1
ATOM 826 C C . ILE A 1 106 ? -9.909 10.257 13.384 1.00 98.62 106 ILE A C 1
ATOM 828 O O . ILE A 1 106 ? -9.644 10.787 12.308 1.00 98.62 106 ILE A O 1
ATOM 832 N N . LYS A 1 107 ? -9.002 10.196 14.369 1.00 98.12 107 LYS A N 1
ATOM 833 C CA . LYS A 1 107 ? -7.643 10.746 14.229 1.00 98.12 107 LYS A CA 1
ATOM 834 C C . LYS A 1 107 ? -6.877 10.108 13.074 1.00 98.12 107 LYS A C 1
ATOM 836 O O . LYS A 1 107 ? -6.167 10.808 12.355 1.00 98.12 107 LYS A O 1
ATOM 841 N N . ASP A 1 108 ? -6.999 8.798 12.888 1.00 98.25 108 ASP A N 1
ATOM 842 C CA . ASP A 1 108 ? -6.342 8.103 11.782 1.00 98.25 108 ASP A CA 1
ATOM 843 C C . ASP A 1 108 ? -6.918 8.511 10.423 1.00 98.25 108 ASP A C 1
ATOM 845 O O . ASP A 1 108 ? -6.146 8.696 9.480 1.00 98.25 108 ASP A O 1
ATOM 849 N N . LEU A 1 109 ? -8.238 8.698 10.323 1.00 97.88 109 LEU A N 1
ATOM 850 C CA . LEU A 1 109 ? -8.887 9.225 9.119 1.00 97.88 109 LEU A CA 1
ATOM 851 C C . LEU A 1 109 ? -8.404 10.641 8.811 1.00 97.88 109 LEU A C 1
ATOM 853 O O . LEU A 1 109 ? -7.914 10.881 7.714 1.00 97.88 109 LEU A O 1
ATOM 857 N N . VAL A 1 110 ? -8.402 11.538 9.796 1.00 97.56 110 VAL A N 1
ATOM 858 C CA . VAL A 1 110 ? -7.895 12.910 9.645 1.00 97.56 110 VAL A CA 1
ATOM 859 C C . VAL A 1 110 ? -6.424 12.927 9.220 1.00 97.56 110 VAL A C 1
ATOM 861 O O . VAL A 1 110 ? -6.033 13.700 8.351 1.00 97.56 110 VAL A O 1
ATOM 864 N N . ARG A 1 111 ? -5.578 12.050 9.774 1.00 96.50 111 ARG A N 1
ATOM 865 C CA . ARG A 1 111 ? -4.173 11.918 9.342 1.00 96.50 111 ARG A CA 1
ATOM 866 C C . ARG A 1 111 ? -4.040 11.391 7.916 1.00 96.50 111 ARG A C 1
ATOM 868 O O . ARG A 1 111 ? -3.083 11.739 7.228 1.00 96.50 111 ARG A O 1
ATOM 875 N N . LYS A 1 112 ? -4.913 10.476 7.487 1.00 95.31 112 LYS A N 1
ATOM 876 C CA . LYS A 1 112 ? -4.949 10.005 6.093 1.00 95.31 112 LYS A CA 1
ATOM 877 C C . LYS A 1 112 ? -5.390 11.133 5.169 1.00 95.31 112 LYS A C 1
ATOM 879 O O . LYS A 1 112 ? -4.732 11.345 4.160 1.00 95.31 112 LYS A O 1
ATOM 884 N N . GLU A 1 113 ? -6.407 11.886 5.561 1.00 94.38 113 GLU A N 1
ATOM 885 C CA . GLU A 1 113 ? -6.924 12.998 4.775 1.00 94.38 113 GLU A CA 1
ATOM 886 C C . GLU A 1 113 ? -5.901 14.122 4.646 1.00 94.38 113 GLU A C 1
ATOM 888 O O . GLU A 1 113 ? -5.578 14.513 3.538 1.00 94.38 113 GLU A O 1
ATOM 893 N N . ARG A 1 114 ? -5.245 14.541 5.734 1.00 92.50 114 ARG A N 1
ATOM 894 C CA . ARG A 1 114 ? -4.148 15.524 5.657 1.00 92.50 114 ARG A CA 1
ATOM 895 C C . ARG A 1 114 ? -3.019 15.086 4.725 1.00 92.50 114 ARG A C 1
ATOM 897 O O . ARG A 1 114 ? -2.439 15.911 4.035 1.00 92.50 114 ARG A O 1
ATOM 904 N N . ARG A 1 115 ? -2.707 13.786 4.681 1.00 91.25 115 ARG A N 1
ATOM 905 C CA . ARG A 1 115 ? -1.719 13.256 3.728 1.00 91.25 115 ARG A CA 1
ATOM 906 C C . ARG A 1 115 ? -2.205 13.334 2.281 1.00 91.25 115 ARG A C 1
ATOM 908 O O . ARG A 1 115 ? -1.370 13.535 1.412 1.00 91.25 115 ARG A O 1
ATOM 915 N N . ARG A 1 116 ? -3.511 13.190 2.038 1.00 88.50 116 ARG A N 1
ATOM 916 C CA . ARG A 1 116 ? -4.133 13.360 0.715 1.00 88.50 116 ARG A CA 1
ATOM 917 C C . ARG A 1 116 ? -4.247 14.826 0.312 1.00 88.50 116 ARG A C 1
ATOM 919 O O . ARG A 1 116 ? -3.983 15.134 -0.833 1.00 88.50 116 ARG A O 1
ATOM 926 N N . MET A 1 117 ? -4.565 15.725 1.241 1.00 83.00 117 MET A N 1
ATOM 927 C CA . MET A 1 117 ? -4.627 17.172 0.988 1.00 83.00 117 MET A CA 1
ATOM 928 C C . MET A 1 117 ? -3.260 17.771 0.640 1.00 83.00 117 MET A C 1
ATOM 930 O O . MET A 1 117 ? -3.191 18.807 -0.006 1.00 83.00 117 MET A O 1
ATOM 934 N N . ASN A 1 118 ? -2.165 17.113 1.036 1.00 82.94 118 ASN A N 1
ATOM 935 C CA . ASN A 1 118 ? -0.827 17.471 0.565 1.00 82.94 118 ASN A CA 1
ATOM 936 C C . ASN A 1 118 ? -0.598 17.115 -0.917 1.00 82.94 118 ASN A C 1
ATOM 938 O O . ASN A 1 118 ? 0.443 17.469 -1.466 1.00 82.94 118 ASN A O 1
ATOM 942 N N . CYS A 1 119 ? -1.521 16.393 -1.555 1.00 83.19 119 CYS A N 1
ATOM 943 C CA . CYS A 1 119 ? -1.527 16.192 -2.994 1.00 83.19 119 CYS A CA 1
ATOM 944 C C . CYS A 1 119 ? -2.307 17.336 -3.641 1.00 83.19 119 CYS A C 1
ATOM 946 O O . CYS A 1 119 ? -3.433 17.642 -3.249 1.00 83.19 119 CYS A O 1
ATOM 948 N N . GLN A 1 120 ? -1.696 17.963 -4.638 1.00 85.69 120 GLN A N 1
ATOM 949 C CA . GLN A 1 120 ? -2.345 18.994 -5.429 1.00 85.69 120 GLN A CA 1
ATOM 950 C C . GLN A 1 120 ? -3.438 18.364 -6.303 1.00 85.69 120 GLN A C 1
ATOM 952 O O . GLN A 1 120 ? -3.253 17.257 -6.816 1.00 85.69 120 GLN A O 1
ATOM 957 N N . SER A 1 121 ? -4.579 19.044 -6.458 1.00 89.50 121 SER A N 1
ATOM 958 C CA . SER A 1 121 ? -5.614 18.568 -7.378 1.00 89.50 121 SER A CA 1
ATOM 959 C C . SER A 1 121 ? -5.097 18.650 -8.808 1.00 89.50 121 SER A C 1
ATOM 961 O O . SER A 1 121 ? -4.575 19.681 -9.222 1.00 89.50 121 SER A O 1
ATOM 963 N N . LEU A 1 122 ? -5.287 17.577 -9.567 1.00 92.94 122 LEU A N 1
ATOM 964 C CA . LEU A 1 122 ? -4.920 17.499 -10.980 1.00 92.94 122 LEU A CA 1
ATOM 965 C C . LEU A 1 122 ? -5.742 18.457 -11.857 1.00 92.94 122 LEU A C 1
ATOM 967 O O . LEU A 1 122 ? -5.227 19.030 -12.811 1.00 92.94 122 LEU A O 1
ATOM 971 N N . SER A 1 123 ? -6.978 18.735 -11.445 1.00 94.00 123 SER A N 1
ATOM 972 C CA . SER A 1 123 ? -7.855 19.726 -12.071 1.00 94.00 123 SER A CA 1
ATOM 973 C C . SER A 1 123 ? -7.526 21.180 -11.710 1.00 94.00 123 SER A C 1
ATOM 975 O O . SER A 1 123 ? -8.207 22.096 -12.165 1.00 94.00 123 SER A O 1
ATOM 977 N N . GLN A 1 124 ? -6.532 21.429 -10.851 1.00 93.31 124 GLN A N 1
ATOM 978 C CA . GLN A 1 124 ? -6.163 22.794 -10.488 1.00 93.31 124 GLN A CA 1
ATOM 979 C C . GLN A 1 124 ? -5.431 23.465 -11.654 1.00 93.31 124 GLN A C 1
ATOM 981 O O . GLN A 1 124 ? -4.448 22.928 -12.158 1.00 93.31 124 GLN A O 1
ATOM 986 N N . THR A 1 125 ? -5.864 24.665 -12.039 1.00 95.94 125 THR A N 1
ATOM 987 C CA . THR A 1 125 ? -5.167 25.489 -13.035 1.00 95.94 125 THR A CA 1
ATOM 988 C C . THR A 1 125 ? -3.816 25.954 -12.501 1.00 95.94 125 THR A C 1
ATOM 990 O O . THR A 1 125 ? -3.715 26.410 -11.353 1.00 95.94 125 THR A O 1
ATOM 993 N N . ILE A 1 126 ? -2.774 25.879 -13.327 1.00 92.31 126 ILE A N 1
ATOM 994 C CA . ILE A 1 126 ? -1.445 26.370 -12.949 1.00 92.31 126 ILE A CA 1
ATOM 995 C C . ILE A 1 126 ? -1.481 27.906 -12.882 1.00 92.31 126 ILE A C 1
ATOM 997 O O . ILE A 1 126 ? -1.971 28.538 -13.822 1.00 92.31 126 ILE A O 1
ATOM 1001 N N . PRO A 1 127 ? -0.967 28.538 -11.805 1.00 94.44 127 PRO A N 1
ATOM 1002 C CA . PRO A 1 127 ? -0.992 29.992 -11.664 1.00 94.44 127 PRO A CA 1
ATOM 1003 C C . PRO A 1 127 ? -0.397 30.713 -12.881 1.00 94.44 127 PRO A C 1
ATOM 1005 O O . PRO A 1 127 ? 0.734 30.440 -13.276 1.00 94.44 127 PRO A O 1
ATOM 1008 N N . GLY A 1 128 ? -1.157 31.651 -13.450 1.00 95.38 128 GLY A N 1
ATOM 1009 C CA . GLY A 1 128 ? -0.757 32.403 -14.646 1.00 95.38 128 GLY A CA 1
ATOM 1010 C C . GLY A 1 128 ? -1.074 31.714 -15.978 1.00 95.38 128 GLY A C 1
ATOM 1011 O O . GLY A 1 128 ? -0.718 32.252 -17.021 1.00 95.38 128 GLY A O 1
ATOM 1012 N N . THR A 1 129 ? -1.748 30.562 -15.961 1.00 94.62 129 THR A N 1
ATOM 1013 C CA . THR A 1 129 ? -2.208 29.855 -17.164 1.00 94.62 129 THR A CA 1
ATOM 1014 C C . THR A 1 129 ? -3.655 29.386 -17.002 1.00 94.62 129 THR A C 1
ATOM 1016 O O . THR A 1 129 ? -4.140 29.236 -15.882 1.00 94.62 129 THR A O 1
ATOM 1019 N N . GLU A 1 130 ? -4.332 29.117 -18.117 1.00 95.44 130 GLU A N 1
ATOM 1020 C CA . GLU A 1 130 ? -5.661 28.478 -18.137 1.00 95.44 130 GLU A CA 1
ATOM 1021 C C . GLU A 1 130 ? -5.574 26.940 -18.205 1.00 95.44 130 GLU A C 1
ATOM 1023 O O . GLU A 1 130 ? -6.591 26.260 -18.272 1.00 95.44 130 GLU A O 1
ATOM 1028 N N . ILE A 1 131 ? -4.355 26.391 -18.172 1.00 94.69 131 ILE A N 1
ATOM 1029 C CA . ILE A 1 131 ? -4.062 24.968 -18.361 1.00 94.69 131 ILE A CA 1
ATOM 1030 C C . ILE A 1 131 ? -4.179 24.245 -17.014 1.00 94.69 131 ILE A C 1
ATOM 1032 O O . ILE A 1 131 ? -3.633 24.695 -15.996 1.00 94.69 131 ILE A O 1
ATOM 1036 N N . ALA A 1 132 ? -4.894 23.120 -16.998 1.00 95.50 132 ALA A N 1
ATOM 1037 C CA . ALA A 1 132 ? -5.002 22.271 -15.815 1.00 95.50 132 ALA A CA 1
ATOM 1038 C C . ALA A 1 132 ? -3.672 21.551 -15.533 1.00 95.50 132 ALA A C 1
ATOM 1040 O O . ALA A 1 132 ? -2.936 21.193 -16.451 1.00 95.50 132 ALA A O 1
ATOM 1041 N N . LEU A 1 133 ? -3.356 21.299 -14.257 1.00 94.25 133 LEU A N 1
ATOM 1042 C CA . LEU A 1 133 ? -2.123 20.605 -13.869 1.00 94.25 133 LEU A CA 1
ATOM 1043 C C . LEU A 1 133 ? -1.983 19.253 -14.583 1.00 94.25 133 LEU A C 1
ATOM 1045 O O . LEU A 1 133 ? -0.889 18.916 -15.027 1.00 94.25 133 LEU A O 1
ATOM 1049 N N . GLU A 1 134 ? -3.079 18.513 -14.743 1.00 95.62 134 GLU A N 1
ATOM 1050 C CA . GLU A 1 134 ? -3.092 17.223 -15.441 1.00 95.62 134 GLU A CA 1
ATOM 1051 C C . GLU A 1 134 ? -2.634 17.288 -16.895 1.00 95.62 134 GLU A C 1
ATOM 1053 O O . GLU A 1 134 ? -1.933 16.387 -17.341 1.00 95.62 134 GLU A O 1
ATOM 1058 N N . GLU A 1 135 ? -2.936 18.376 -17.603 1.00 94.50 135 GLU A N 1
ATOM 1059 C CA . GLU A 1 135 ? -2.531 18.566 -19.000 1.00 94.50 135 GLU A CA 1
ATOM 1060 C C . GLU A 1 135 ? -1.024 18.829 -19.136 1.00 94.50 135 GLU A C 1
ATOM 1062 O O . GLU A 1 135 ? -0.458 18.701 -20.220 1.00 94.50 135 GLU A O 1
ATOM 1067 N N . THR A 1 136 ? -0.351 19.177 -18.035 1.00 93.25 136 THR A N 1
ATOM 1068 C CA . THR A 1 136 ? 1.102 19.414 -18.014 1.00 93.25 136 THR A CA 1
ATOM 1069 C C . THR A 1 136 ? 1.923 18.216 -17.557 1.00 93.25 136 THR A C 1
ATOM 1071 O O . THR A 1 136 ? 3.150 18.229 -17.683 1.00 93.25 136 THR A O 1
ATOM 1074 N N . ILE A 1 137 ? 1.276 17.179 -17.022 1.00 91.38 137 ILE A N 1
ATOM 1075 C CA . ILE A 1 137 ? 1.959 15.954 -16.615 1.00 91.38 137 ILE A CA 1
ATOM 1076 C C . ILE A 1 137 ? 2.179 15.114 -17.870 1.00 91.38 137 ILE A C 1
ATOM 1078 O O . ILE A 1 137 ? 1.239 14.570 -18.443 1.00 91.38 137 ILE A O 1
ATOM 1082 N N . ALA A 1 138 ? 3.436 15.017 -18.300 1.00 88.69 138 ALA A N 1
ATOM 1083 C CA . ALA A 1 138 ? 3.806 14.143 -19.402 1.00 88.69 138 ALA A CA 1
ATOM 1084 C C . ALA A 1 138 ? 3.530 12.675 -19.041 1.00 88.69 138 ALA A C 1
ATOM 1086 O O . ALA A 1 138 ? 3.763 12.251 -17.908 1.00 88.69 138 ALA A O 1
ATOM 1087 N N . ASP A 1 139 ? 3.062 11.903 -20.020 1.00 88.31 139 ASP A N 1
ATOM 1088 C CA . ASP A 1 139 ? 2.991 10.452 -19.893 1.00 88.31 139 ASP A CA 1
ATOM 1089 C C . ASP A 1 139 ? 4.421 9.882 -19.848 1.00 88.31 139 ASP A C 1
ATOM 1091 O O . ASP A 1 139 ? 5.251 10.192 -20.705 1.00 88.31 139 ASP A O 1
ATOM 1095 N N . ASP A 1 140 ? 4.708 9.035 -18.856 1.00 86.19 140 ASP A N 1
ATOM 1096 C CA . ASP A 1 140 ? 5.975 8.297 -18.747 1.00 86.19 140 ASP A CA 1
ATOM 1097 C C . ASP A 1 140 ? 6.093 7.200 -19.830 1.00 86.19 140 ASP A C 1
ATOM 1099 O O . ASP A 1 140 ? 7.107 6.498 -19.926 1.00 86.19 140 ASP A O 1
ATOM 1103 N N . PHE A 1 141 ? 5.052 7.003 -20.645 1.00 85.62 141 PHE A N 1
ATOM 1104 C CA . PHE A 1 141 ? 5.053 6.053 -21.743 1.00 85.62 141 PHE A CA 1
ATOM 1105 C C . PHE A 1 141 ? 6.047 6.434 -22.849 1.00 85.62 141 PHE A C 1
ATOM 1107 O O . PHE A 1 141 ? 5.836 7.348 -23.646 1.00 85.62 141 PHE A O 1
ATOM 1114 N N . ASN A 1 142 ? 7.111 5.641 -22.964 1.00 87.62 142 ASN A N 1
ATOM 1115 C CA . ASN A 1 142 ? 8.061 5.717 -24.065 1.00 87.62 142 ASN A CA 1
ATOM 1116 C C . ASN A 1 142 ? 7.707 4.695 -25.161 1.00 87.62 142 ASN A C 1
ATOM 1118 O O . ASN A 1 142 ? 7.838 3.479 -24.976 1.00 87.62 142 ASN A O 1
ATOM 1122 N N . SER A 1 143 ? 7.277 5.191 -26.324 1.00 86.38 143 SER A N 1
ATOM 1123 C CA . SER A 1 143 ? 6.934 4.359 -27.482 1.00 86.38 143 SER A CA 1
ATOM 1124 C C . SER A 1 143 ? 8.138 3.592 -28.035 1.00 86.38 143 SER A C 1
ATOM 1126 O O . SER A 1 143 ? 7.973 2.453 -28.472 1.00 86.38 143 SER A O 1
ATOM 1128 N N . TRP A 1 144 ? 9.349 4.150 -27.951 1.00 87.38 144 TRP A N 1
ATOM 1129 C CA . TRP A 1 144 ? 10.575 3.464 -28.366 1.00 87.38 144 TRP A CA 1
ATOM 1130 C C . TRP A 1 144 ? 10.857 2.254 -27.478 1.00 87.38 144 TRP A C 1
ATOM 1132 O O . TRP A 1 144 ? 11.039 1.157 -27.998 1.00 87.38 144 TRP A O 1
ATOM 1142 N N . ASP A 1 145 ? 10.742 2.401 -26.154 1.00 84.75 145 ASP A N 1
ATOM 1143 C CA . ASP A 1 145 ? 10.886 1.277 -25.217 1.00 84.75 145 ASP A CA 1
ATOM 1144 C C . ASP A 1 145 ? 9.820 0.196 -25.453 1.00 84.75 145 ASP A C 1
ATOM 1146 O O . ASP A 1 145 ? 10.041 -0.990 -25.199 1.00 84.75 145 ASP A O 1
ATOM 1150 N N . ALA A 1 146 ? 8.615 0.581 -25.884 1.00 87.94 146 ALA A N 1
ATOM 1151 C CA . ALA A 1 146 ? 7.566 -0.373 -26.234 1.00 87.94 146 ALA A CA 1
ATOM 1152 C C . ALA A 1 146 ? 7.921 -1.157 -27.509 1.00 87.94 146 ALA A C 1
ATOM 1154 O O . ALA A 1 146 ? 7.801 -2.385 -27.522 1.00 87.94 146 ALA A O 1
ATOM 1155 N N . VAL A 1 147 ? 8.410 -0.470 -28.545 1.00 91.56 147 VAL A N 1
ATOM 1156 C CA . VAL A 1 147 ? 8.860 -1.084 -29.804 1.00 91.56 147 VAL A CA 1
ATOM 1157 C C . VAL A 1 147 ? 10.063 -1.998 -29.571 1.00 91.56 147 VAL A C 1
ATOM 1159 O O . VAL A 1 147 ? 10.065 -3.130 -30.050 1.00 91.56 147 VAL A O 1
ATOM 1162 N N . GLU A 1 148 ? 11.050 -1.569 -28.787 1.00 88.44 148 GLU A N 1
ATOM 1163 C CA . GLU A 1 148 ? 12.216 -2.386 -28.437 1.00 88.44 148 GLU A CA 1
ATOM 1164 C C . GLU A 1 148 ? 11.820 -3.649 -27.670 1.00 88.44 148 GLU A C 1
ATOM 1166 O O . GLU A 1 148 ? 12.288 -4.743 -27.991 1.00 88.44 148 GLU A O 1
ATOM 1171 N N . ARG A 1 149 ? 10.907 -3.531 -26.696 1.00 89.12 149 ARG A N 1
ATOM 1172 C CA . ARG A 1 149 ? 10.377 -4.691 -25.964 1.00 89.12 149 ARG A CA 1
ATOM 1173 C C . ARG A 1 149 ? 9.627 -5.653 -26.879 1.00 89.12 149 ARG A C 1
ATOM 1175 O O . ARG A 1 149 ? 9.802 -6.864 -26.744 1.00 89.12 149 ARG A O 1
ATOM 1182 N N . ALA A 1 150 ? 8.823 -5.140 -27.807 1.00 91.31 150 ALA A N 1
ATOM 1183 C CA . ALA A 1 150 ? 8.117 -5.963 -28.783 1.00 91.31 150 ALA A CA 1
ATOM 1184 C C . ALA A 1 150 ? 9.095 -6.680 -29.729 1.00 91.31 150 ALA A C 1
ATOM 1186 O O . ALA A 1 150 ? 8.974 -7.887 -29.940 1.00 91.31 150 ALA A O 1
ATOM 1187 N N . ASN A 1 151 ? 10.106 -5.969 -30.231 1.00 93.06 151 ASN A N 1
ATOM 1188 C CA . ASN A 1 151 ? 11.151 -6.540 -31.076 1.00 93.06 151 ASN A CA 1
ATOM 1189 C C . ASN A 1 151 ? 11.941 -7.632 -30.337 1.00 93.06 151 ASN A C 1
ATOM 1191 O O . ASN A 1 151 ? 12.111 -8.735 -30.852 1.00 93.06 151 ASN A O 1
ATOM 1195 N N . LEU A 1 152 ? 12.349 -7.376 -29.090 1.00 90.94 152 LEU A N 1
ATOM 1196 C CA . LEU A 1 152 ? 13.020 -8.372 -28.256 1.00 90.94 152 LEU A CA 1
ATOM 1197 C C . LEU A 1 152 ? 12.134 -9.603 -28.021 1.00 90.94 152 LEU A C 1
ATOM 1199 O O . LEU A 1 152 ? 12.629 -10.727 -28.056 1.00 90.94 152 LEU A O 1
ATOM 1203 N N . ALA A 1 153 ? 10.830 -9.421 -27.803 1.00 92.19 153 ALA A N 1
ATOM 1204 C CA . ALA A 1 153 ? 9.900 -10.536 -27.639 1.00 92.19 153 ALA A CA 1
ATOM 1205 C C . ALA A 1 153 ? 9.816 -11.415 -28.900 1.00 92.19 153 ALA A C 1
ATOM 1207 O O . ALA A 1 153 ? 9.801 -12.644 -28.780 1.00 92.19 153 ALA A O 1
ATOM 1208 N N . LEU A 1 154 ? 9.823 -10.811 -30.095 1.00 94.12 154 LEU A N 1
ATOM 1209 C CA . LEU A 1 154 ? 9.881 -11.546 -31.364 1.00 94.12 154 LEU A CA 1
ATOM 1210 C C . LEU A 1 154 ? 11.194 -12.323 -31.496 1.00 94.12 154 LEU A C 1
ATOM 1212 O O . LEU A 1 154 ? 11.162 -13.531 -31.725 1.00 94.12 154 LEU A O 1
ATOM 1216 N N . GLN A 1 155 ? 12.334 -11.679 -31.239 1.00 94.12 155 GLN A N 1
ATOM 1217 C CA . GLN A 1 155 ? 13.646 -12.334 -31.285 1.00 94.12 155 GLN A CA 1
ATOM 1218 C C . GLN A 1 155 ? 13.755 -13.493 -30.284 1.00 94.12 155 GLN A C 1
ATOM 1220 O O . GLN A 1 155 ? 14.273 -14.561 -30.608 1.00 94.12 155 GLN A O 1
ATOM 1225 N N . VAL A 1 156 ? 13.239 -13.323 -29.061 1.00 94.44 156 VAL A N 1
ATOM 1226 C CA . VAL A 1 156 ? 13.189 -14.389 -28.048 1.00 94.44 156 VAL A CA 1
ATOM 1227 C C . VAL A 1 156 ? 12.333 -15.554 -28.536 1.00 94.44 156 VAL A C 1
ATOM 1229 O O . VAL A 1 156 ? 12.743 -16.707 -28.394 1.00 94.44 156 VAL A O 1
ATOM 1232 N N . ARG A 1 157 ? 11.164 -15.282 -29.124 1.00 94.69 157 ARG A N 1
ATOM 1233 C CA . ARG A 1 157 ? 10.295 -16.324 -29.680 1.00 94.69 157 ARG A CA 1
ATOM 1234 C C . ARG A 1 157 ? 11.003 -17.101 -30.792 1.00 94.69 157 ARG A C 1
ATOM 1236 O O . ARG A 1 157 ? 11.056 -18.329 -30.727 1.00 94.69 157 ARG A O 1
ATOM 1243 N N . GLU A 1 158 ? 11.598 -16.407 -31.756 1.00 96.00 158 GLU A N 1
ATOM 1244 C CA . GLU A 1 158 ? 12.354 -17.018 -32.856 1.00 96.00 158 GLU A CA 1
ATOM 1245 C C . GLU A 1 158 ? 13.539 -17.851 -32.347 1.00 96.00 158 GLU A C 1
ATOM 1247 O O . GLU A 1 158 ? 13.777 -18.974 -32.813 1.00 96.00 158 GLU A O 1
ATOM 1252 N N . ALA A 1 159 ? 14.253 -17.350 -31.334 1.00 95.94 159 ALA A N 1
ATOM 1253 C CA . ALA A 1 159 ? 15.330 -18.077 -30.677 1.00 95.94 159 ALA A CA 1
ATOM 1254 C C . ALA A 1 159 ? 14.814 -19.369 -30.026 1.00 95.94 159 ALA A C 1
ATOM 1256 O O . ALA A 1 159 ? 15.400 -20.435 -30.226 1.00 95.94 159 ALA A O 1
ATOM 1257 N N . ILE A 1 160 ? 13.697 -19.316 -29.291 1.00 95.94 160 ILE A N 1
ATOM 1258 C CA . ILE A 1 160 ? 13.083 -20.496 -28.664 1.00 95.94 160 ILE A CA 1
ATOM 1259 C C . ILE A 1 160 ? 12.651 -21.514 -29.721 1.00 95.94 160 ILE A C 1
ATOM 1261 O O . ILE A 1 160 ? 12.943 -22.700 -29.565 1.00 95.94 160 ILE A O 1
ATOM 1265 N N . GLU A 1 161 ? 12.021 -21.083 -30.814 1.00 94.50 161 GLU A N 1
ATOM 1266 C CA . GLU A 1 161 ? 11.623 -21.963 -31.920 1.00 94.50 161 GLU A CA 1
ATOM 1267 C C . GLU A 1 161 ? 12.842 -22.632 -32.582 1.00 94.50 161 GLU A C 1
ATOM 1269 O O . GLU A 1 161 ? 12.831 -23.832 -32.875 1.00 94.50 161 GLU A O 1
ATOM 1274 N N . THR A 1 162 ? 13.934 -21.890 -32.767 1.00 95.50 162 THR A N 1
ATOM 1275 C CA . THR A 1 162 ? 15.199 -22.400 -33.326 1.00 95.50 162 THR A CA 1
ATOM 1276 C C . THR A 1 162 ? 15.903 -23.369 -32.369 1.00 95.50 162 THR A C 1
ATOM 1278 O O . THR A 1 162 ? 16.451 -24.395 -32.786 1.00 95.50 162 THR A O 1
ATOM 1281 N N . ILE A 1 163 ? 15.885 -23.094 -31.064 1.00 94.69 163 ILE A N 1
ATOM 1282 C CA . ILE A 1 163 ? 16.411 -23.994 -30.027 1.00 94.69 163 ILE A CA 1
ATOM 1283 C C . ILE A 1 163 ? 15.559 -25.266 -29.950 1.00 94.69 163 ILE A C 1
ATOM 1285 O O . ILE A 1 163 ? 16.108 -26.363 -29.866 1.00 94.69 163 ILE A O 1
ATOM 1289 N N . ASN A 1 164 ? 14.233 -25.146 -30.014 1.00 94.75 164 ASN A N 1
ATOM 1290 C CA . ASN A 1 164 ? 13.319 -26.283 -29.970 1.00 94.75 164 ASN A CA 1
ATOM 1291 C C . ASN A 1 164 ? 13.533 -27.221 -31.167 1.00 94.75 164 ASN A C 1
ATOM 1293 O O . ASN A 1 164 ? 13.577 -28.433 -30.981 1.00 94.75 164 ASN A O 1
ATOM 1297 N N . ARG A 1 165 ? 13.776 -26.671 -32.368 1.00 94.38 165 ARG A N 1
ATOM 1298 C CA . ARG A 1 165 ? 14.159 -27.452 -33.559 1.00 94.38 165 ARG A CA 1
ATOM 1299 C C . ARG A 1 165 ? 15.468 -28.226 -33.371 1.00 94.38 165 ARG A C 1
ATOM 1301 O O . ARG A 1 165 ? 15.559 -29.372 -33.797 1.00 94.38 165 ARG A O 1
ATOM 1308 N N . ARG A 1 166 ? 16.464 -27.642 -32.694 1.00 93.50 166 ARG A N 1
ATOM 1309 C CA . ARG A 1 166 ? 17.743 -28.315 -32.381 1.00 93.50 166 ARG A CA 1
ATOM 1310 C C . ARG A 1 166 ? 17.633 -29.351 -31.256 1.00 93.50 166 ARG A C 1
ATOM 1312 O O . ARG A 1 166 ? 18.454 -30.262 -31.195 1.00 93.50 166 ARG A O 1
ATOM 1319 N N . TYR A 1 167 ? 16.643 -29.227 -30.371 1.00 91.19 167 TYR A N 1
ATOM 1320 C CA . TYR A 1 167 ? 16.464 -30.093 -29.200 1.00 91.19 167 TYR A CA 1
ATOM 1321 C C . TYR A 1 167 ? 14.995 -30.516 -29.005 1.00 91.19 167 TYR A C 1
ATOM 1323 O O . TYR A 1 167 ? 14.396 -30.189 -27.973 1.00 91.19 167 TYR A O 1
ATOM 1331 N N . PRO A 1 168 ? 14.407 -31.283 -29.942 1.00 87.69 168 PRO A N 1
ATOM 1332 C CA . PRO A 1 168 ? 12.973 -31.587 -29.929 1.00 87.69 168 PRO A CA 1
ATOM 1333 C C . PRO A 1 168 ? 12.530 -32.354 -28.672 1.00 87.69 168 PRO A C 1
ATOM 1335 O O . PRO A 1 168 ? 11.452 -32.108 -28.135 1.00 87.69 168 PRO A O 1
ATOM 1338 N N . GLY A 1 169 ? 13.392 -33.214 -28.117 1.00 88.31 169 GLY A N 1
ATOM 1339 C CA . GLY A 1 169 ? 13.088 -33.996 -26.910 1.00 88.31 169 GLY A CA 1
ATOM 1340 C C . GLY A 1 169 ? 12.994 -33.188 -25.608 1.00 88.31 169 GLY A C 1
ATOM 1341 O O . GLY A 1 169 ? 12.566 -33.725 -24.591 1.00 88.31 169 GLY A O 1
ATOM 1342 N N . LYS A 1 170 ? 13.394 -31.907 -25.605 1.00 88.31 170 LYS A N 1
ATOM 1343 C CA . LYS A 1 170 ? 13.350 -31.042 -24.411 1.00 88.31 170 LYS A CA 1
ATOM 1344 C C . LYS A 1 170 ? 12.045 -30.255 -24.271 1.00 88.31 170 LYS A C 1
ATOM 1346 O O . LYS A 1 170 ? 11.840 -29.661 -23.215 1.00 88.31 170 LYS A O 1
ATOM 1351 N N . LYS A 1 171 ? 11.183 -30.261 -25.301 1.00 92.00 171 LYS A N 1
ATOM 1352 C CA . LYS A 1 171 ? 9.860 -29.607 -25.307 1.00 92.00 171 LYS A CA 1
ATOM 1353 C C . LYS A 1 171 ? 9.902 -28.132 -24.860 1.00 92.00 171 LYS A C 1
ATOM 1355 O O . LYS A 1 171 ? 9.035 -27.660 -24.127 1.00 92.00 171 LYS A O 1
ATOM 1360 N N . TYR A 1 172 ? 10.924 -27.390 -25.295 1.00 94.62 172 TYR A N 1
ATOM 1361 C CA . TYR A 1 172 ? 11.142 -26.003 -24.870 1.00 94.62 172 TYR A CA 1
ATOM 1362 C C . TYR A 1 172 ? 10.009 -25.063 -25.275 1.00 94.62 172 TYR A C 1
ATOM 1364 O O . TYR A 1 172 ? 9.660 -24.172 -24.505 1.00 94.62 172 TYR A O 1
ATOM 1372 N N . LEU A 1 173 ? 9.423 -25.281 -26.454 1.00 94.00 173 LEU A N 1
ATOM 1373 C CA . LEU A 1 173 ? 8.303 -24.473 -26.930 1.00 94.00 173 LEU A CA 1
ATOM 1374 C C . LEU A 1 173 ? 7.063 -24.650 -26.039 1.00 94.00 173 LEU A C 1
ATOM 1376 O O . LEU A 1 173 ? 6.462 -23.663 -25.631 1.00 94.00 173 LEU A O 1
ATOM 1380 N N . GLN A 1 174 ? 6.744 -25.894 -25.667 1.00 94.81 174 GLN A N 1
ATOM 1381 C CA . GLN A 1 174 ? 5.621 -26.214 -24.779 1.00 94.81 174 GLN A CA 1
ATOM 1382 C C . GLN A 1 174 ? 5.841 -25.655 -23.364 1.00 94.81 174 GLN A C 1
ATOM 1384 O O . GLN A 1 174 ? 4.914 -25.125 -22.757 1.00 94.81 174 GLN A O 1
ATOM 1389 N N . LEU A 1 175 ? 7.080 -25.715 -22.853 1.00 95.25 175 LEU A N 1
ATOM 1390 C CA . LEU A 1 175 ? 7.445 -25.077 -21.584 1.00 95.25 175 LEU A CA 1
ATOM 1391 C C . LEU A 1 175 ? 7.223 -23.560 -21.638 1.00 95.25 175 LEU A C 1
ATOM 1393 O O . LEU A 1 175 ? 6.666 -22.995 -20.703 1.00 95.25 175 LEU A O 1
ATOM 1397 N N . TRP A 1 176 ? 7.673 -22.899 -22.707 1.00 94.88 176 TRP A N 1
ATOM 1398 C CA . TRP A 1 176 ? 7.534 -21.451 -22.855 1.00 94.88 176 TRP A CA 1
ATOM 1399 C C . TRP A 1 176 ? 6.070 -21.015 -22.983 1.00 94.88 176 TRP A C 1
ATOM 1401 O O . TRP A 1 176 ? 5.663 -20.092 -22.285 1.00 94.88 176 TRP A O 1
ATOM 1411 N N . GLN A 1 177 ? 5.266 -21.714 -23.789 1.00 94.62 177 GLN A N 1
ATOM 1412 C CA . GLN A 1 177 ? 3.827 -21.450 -23.915 1.00 94.62 177 GLN A CA 1
ATOM 1413 C C . GLN A 1 177 ? 3.109 -21.578 -22.570 1.00 94.62 177 GLN A C 1
ATOM 1415 O O . GLN A 1 177 ? 2.382 -20.674 -22.175 1.00 94.62 177 GLN A O 1
ATOM 1420 N N . GLY A 1 178 ? 3.383 -22.641 -21.810 1.00 95.25 178 GLY A N 1
ATOM 1421 C CA . GLY A 1 178 ? 2.771 -22.803 -20.495 1.00 95.25 178 GLY A CA 1
ATOM 1422 C C . GLY A 1 178 ? 3.193 -21.731 -19.480 1.00 95.25 178 GLY A C 1
ATOM 1423 O O . GLY A 1 178 ? 2.409 -21.398 -18.597 1.00 95.25 178 GLY A O 1
ATOM 1424 N N . LEU A 1 179 ? 4.395 -21.153 -19.609 1.00 93.12 179 LEU A N 1
ATOM 1425 C CA . LEU A 1 179 ? 4.811 -20.006 -18.791 1.00 93.12 179 LEU A CA 1
ATOM 1426 C C . LEU A 1 179 ? 4.074 -18.712 -19.167 1.00 93.12 179 LEU A C 1
ATOM 1428 O O . LEU A 1 179 ? 3.849 -17.894 -18.285 1.00 93.12 179 LEU A O 1
ATOM 1432 N N . LEU A 1 180 ? 3.704 -18.522 -20.439 1.00 91.81 180 LEU A N 1
ATOM 1433 C CA . LEU A 1 180 ? 2.878 -17.385 -20.872 1.00 91.81 180 LEU A CA 1
ATOM 1434 C C . LEU A 1 180 ? 1.419 -17.512 -20.411 1.00 91.81 180 LEU A C 1
ATOM 1436 O O . LEU A 1 180 ? 0.746 -16.505 -20.236 1.00 91.81 180 LEU A O 1
ATOM 1440 N N . GLU A 1 181 ? 0.944 -18.741 -20.215 1.00 95.12 181 GLU A N 1
ATOM 1441 C CA . GLU A 1 181 ? -0.395 -19.067 -19.702 1.00 95.12 181 GLU A CA 1
ATOM 1442 C C . GLU A 1 181 ? -0.463 -19.096 -18.160 1.00 95.12 181 GLU A C 1
ATOM 1444 O O . GLU A 1 181 ? -1.426 -19.615 -17.598 1.00 95.12 181 GLU A O 1
ATOM 1449 N N . ASP A 1 182 ? 0.572 -18.610 -17.463 1.00 94.19 182 ASP A N 1
ATOM 1450 C CA . ASP A 1 182 ? 0.681 -18.620 -15.995 1.00 94.19 182 ASP A CA 1
ATOM 1451 C C . ASP A 1 182 ? 0.507 -20.014 -15.347 1.00 94.19 182 ASP A C 1
ATOM 1453 O O . ASP A 1 182 ? 0.090 -20.145 -14.189 1.00 94.19 182 ASP A O 1
ATOM 1457 N N . LYS A 1 183 ? 0.860 -21.096 -16.060 1.00 96.00 183 LYS A N 1
ATOM 1458 C CA . LYS A 1 183 ? 0.779 -22.454 -15.503 1.00 96.00 183 LYS A CA 1
ATOM 1459 C C . LYS A 1 183 ? 1.738 -22.632 -14.333 1.00 96.00 183 LYS A C 1
ATOM 1461 O O . LYS A 1 183 ? 2.912 -22.256 -14.360 1.00 96.00 183 LYS A O 1
ATOM 1466 N N . THR A 1 184 ? 1.252 -23.320 -13.307 1.00 94.12 184 THR A N 1
ATOM 1467 C CA . THR A 1 184 ? 2.066 -23.710 -12.156 1.00 94.12 184 THR A CA 1
ATOM 1468 C C . THR A 1 184 ? 3.114 -24.756 -12.545 1.00 94.12 184 THR A C 1
ATOM 1470 O O . THR A 1 184 ? 2.967 -25.517 -13.503 1.00 94.12 184 THR A O 1
ATOM 1473 N N . GLN A 1 185 ? 4.184 -24.854 -11.755 1.00 94.19 185 GLN A N 1
ATOM 1474 C CA . GLN A 1 185 ? 5.271 -25.800 -12.020 1.00 94.19 185 GLN A CA 1
ATOM 1475 C C . GLN A 1 185 ? 4.810 -27.270 -12.033 1.00 94.19 185 GLN A C 1
ATOM 1477 O O . GLN A 1 185 ? 5.408 -28.078 -12.738 1.00 94.19 185 GLN A O 1
ATOM 1482 N N . SER A 1 186 ? 3.774 -27.631 -11.267 1.00 94.69 186 SER A N 1
ATOM 1483 C CA . SER A 1 186 ? 3.188 -28.979 -11.265 1.00 94.69 186 SER A CA 1
ATOM 1484 C C . SER A 1 186 ? 2.409 -29.269 -12.550 1.00 94.69 186 SER A C 1
ATOM 1486 O O . SER A 1 186 ? 2.562 -30.351 -13.111 1.00 94.69 186 SER A O 1
ATOM 1488 N N . GLN A 1 187 ? 1.643 -28.299 -13.058 1.00 95.50 187 GLN A N 1
ATOM 1489 C CA . GLN A 1 187 ? 0.953 -28.404 -14.350 1.00 95.50 187 GLN A CA 1
ATOM 1490 C C . GLN A 1 187 ? 1.959 -28.531 -15.498 1.00 95.50 187 GLN A C 1
ATOM 1492 O O . GLN A 1 187 ? 1.859 -29.448 -16.305 1.00 95.50 187 GLN A O 1
ATOM 1497 N N . LEU A 1 188 ? 3.005 -27.698 -15.507 1.00 95.88 188 LEU A N 1
ATOM 1498 C CA . LEU A 1 188 ? 4.094 -27.797 -16.486 1.00 95.88 188 LEU A CA 1
ATOM 1499 C C . LEU A 1 188 ? 4.815 -29.150 -16.425 1.00 95.88 188 LEU A C 1
ATOM 1501 O O . LEU A 1 188 ? 5.210 -29.690 -17.452 1.00 95.88 188 LEU A O 1
ATOM 1505 N N . ALA A 1 189 ? 5.002 -29.710 -15.229 1.00 94.88 189 ALA A N 1
ATOM 1506 C CA . ALA A 1 189 ? 5.624 -31.019 -15.060 1.00 94.88 189 ALA A CA 1
ATOM 1507 C C . ALA A 1 189 ? 4.785 -32.127 -15.714 1.00 94.88 189 ALA A C 1
ATOM 1509 O O . ALA A 1 189 ? 5.330 -32.947 -16.457 1.00 94.88 189 ALA A O 1
ATOM 1510 N N . ALA A 1 190 ? 3.468 -32.097 -15.489 1.00 94.81 190 ALA A N 1
ATOM 1511 C CA . ALA A 1 190 ? 2.520 -33.017 -16.107 1.00 94.81 190 ALA A CA 1
ATOM 1512 C C . ALA A 1 190 ? 2.501 -32.864 -17.638 1.00 94.81 190 ALA A C 1
ATOM 1514 O O . ALA A 1 190 ? 2.713 -33.849 -18.343 1.00 94.81 190 ALA A O 1
ATOM 1515 N N . ASP A 1 191 ? 2.369 -31.634 -18.146 1.00 92.88 191 ASP A N 1
ATOM 1516 C CA . ASP A 1 191 ? 2.328 -31.322 -19.584 1.00 92.88 191 ASP A CA 1
ATOM 1517 C C . ASP A 1 191 ? 3.598 -31.790 -20.321 1.00 92.88 191 ASP A C 1
ATOM 1519 O O . ASP A 1 191 ? 3.554 -32.298 -21.448 1.00 92.88 191 ASP A O 1
ATOM 1523 N N . LEU A 1 192 ? 4.757 -31.638 -19.677 1.00 92.50 192 LEU A N 1
ATOM 1524 C CA . LEU A 1 192 ? 6.049 -32.027 -20.239 1.00 92.50 192 LEU A CA 1
ATOM 1525 C C . LEU A 1 192 ? 6.357 -33.521 -20.047 1.00 92.50 192 LEU A C 1
ATOM 1527 O O . LEU A 1 192 ? 7.213 -34.051 -20.764 1.00 92.50 192 LEU A O 1
ATOM 1531 N N . GLY A 1 193 ? 5.652 -34.217 -19.149 1.00 93.62 193 GLY A N 1
ATOM 1532 C CA . GLY A 1 193 ? 5.917 -35.611 -18.782 1.00 93.62 193 GLY A CA 1
ATOM 1533 C C . GLY A 1 193 ? 7.196 -35.777 -17.954 1.00 93.62 193 GLY A C 1
ATOM 1534 O O . GLY A 1 193 ? 7.934 -36.744 -18.133 1.00 93.62 193 GLY A O 1
ATOM 1535 N N . VAL A 1 194 ? 7.508 -34.806 -17.091 1.00 93.38 194 VAL A N 1
ATOM 1536 C CA . VAL A 1 194 ? 8.720 -34.788 -16.256 1.00 93.38 194 VAL A CA 1
ATOM 1537 C C . VAL A 1 194 ? 8.378 -34.561 -14.786 1.00 93.38 194 VAL A C 1
ATOM 1539 O O . VAL A 1 194 ? 7.286 -34.136 -14.438 1.00 93.38 194 VAL A O 1
ATOM 1542 N N . GLN A 1 195 ? 9.336 -34.805 -13.895 1.00 93.19 195 GLN A N 1
ATOM 1543 C CA . GLN A 1 195 ? 9.183 -34.493 -12.472 1.00 93.19 195 GLN A CA 1
ATOM 1544 C C . GLN A 1 195 ? 9.243 -32.977 -12.226 1.00 93.19 195 GLN A C 1
ATOM 1546 O O . GLN A 1 195 ? 10.030 -32.273 -12.863 1.00 93.19 195 GLN A O 1
ATOM 1551 N N . GLN A 1 196 ? 8.492 -32.464 -11.247 1.00 90.44 196 GLN A N 1
ATOM 1552 C CA . GLN A 1 196 ? 8.423 -31.026 -10.938 1.00 90.44 196 GLN A CA 1
ATOM 1553 C C . GLN A 1 196 ? 9.803 -30.341 -10.791 1.00 90.44 196 GLN A C 1
ATOM 1555 O O . GLN A 1 196 ? 10.005 -29.283 -11.396 1.00 90.44 196 GLN A O 1
ATOM 1560 N N . PRO A 1 197 ? 10.814 -30.919 -10.104 1.00 90.62 197 PRO A N 1
ATOM 1561 C CA . PRO A 1 197 ? 12.146 -30.310 -10.017 1.00 90.62 197 PRO A CA 1
ATOM 1562 C C . PRO A 1 197 ? 12.882 -30.213 -11.363 1.00 90.62 197 PRO A C 1
ATOM 1564 O O . PRO A 1 197 ? 13.770 -29.372 -11.523 1.00 90.62 197 PRO A O 1
ATOM 1567 N N . ALA A 1 198 ? 12.536 -31.060 -12.338 1.00 91.12 198 ALA A N 1
ATOM 1568 C CA . ALA A 1 198 ? 13.120 -31.022 -13.674 1.00 91.12 198 ALA A CA 1
ATOM 1569 C C . ALA A 1 198 ? 12.654 -29.791 -14.463 1.00 91.12 198 ALA A C 1
ATOM 1571 O O . ALA A 1 198 ? 13.459 -29.228 -15.200 1.00 91.12 198 ALA A O 1
ATOM 1572 N N . VAL A 1 199 ? 11.426 -29.306 -14.240 1.00 93.50 199 VAL A N 1
ATOM 1573 C CA . VAL A 1 199 ? 10.887 -28.099 -14.897 1.00 93.50 199 VAL A CA 1
ATOM 1574 C C . VAL A 1 199 ? 11.799 -26.892 -14.666 1.00 93.50 199 VAL A C 1
ATOM 1576 O O . VAL A 1 199 ? 12.215 -26.240 -15.618 1.00 93.50 199 VAL A O 1
ATOM 1579 N N . SER A 1 200 ? 12.222 -26.652 -13.419 1.00 92.31 200 SER A N 1
ATOM 1580 C CA . SER A 1 200 ? 13.136 -25.545 -13.096 1.00 92.31 200 SER A CA 1
ATOM 1581 C C . SER A 1 200 ? 14.511 -25.700 -13.763 1.00 92.31 200 SER A C 1
ATOM 1583 O O . SER A 1 200 ? 15.123 -24.713 -14.178 1.00 92.31 200 SER A O 1
ATOM 1585 N N . LYS A 1 201 ? 15.011 -26.937 -13.906 1.00 92.31 201 LYS A N 1
ATOM 1586 C CA . LYS A 1 201 ? 16.275 -27.204 -14.612 1.00 92.31 201 LYS A CA 1
ATOM 1587 C C . LYS A 1 201 ? 16.146 -26.897 -16.103 1.00 92.31 201 LYS A C 1
ATOM 1589 O O . LYS A 1 201 ? 17.004 -26.200 -16.637 1.00 92.31 201 LYS A O 1
ATOM 1594 N N . ILE A 1 202 ? 15.072 -27.367 -16.739 1.00 92.19 202 ILE A N 1
ATOM 1595 C CA . ILE A 1 202 ? 14.789 -27.136 -18.162 1.00 92.19 202 ILE A CA 1
ATOM 1596 C C . ILE A 1 202 ? 14.573 -25.638 -18.421 1.00 92.19 202 ILE A C 1
ATOM 1598 O O . ILE A 1 202 ? 15.128 -25.108 -19.375 1.00 92.19 202 ILE A O 1
ATOM 1602 N N . GLN A 1 203 ? 13.871 -24.923 -17.536 1.00 93.69 203 GLN A N 1
ATOM 1603 C CA . GLN A 1 203 ? 13.672 -23.473 -17.639 1.00 93.69 203 GLN A CA 1
ATOM 1604 C C . GLN A 1 203 ? 14.995 -22.699 -17.579 1.00 93.69 203 GLN A C 1
ATOM 1606 O O . GLN A 1 203 ? 15.256 -21.843 -18.423 1.00 93.69 203 GLN A O 1
ATOM 1611 N N . LYS A 1 204 ? 15.871 -23.016 -16.616 1.00 91.81 204 LYS A N 1
ATOM 1612 C CA . LYS A 1 204 ? 17.209 -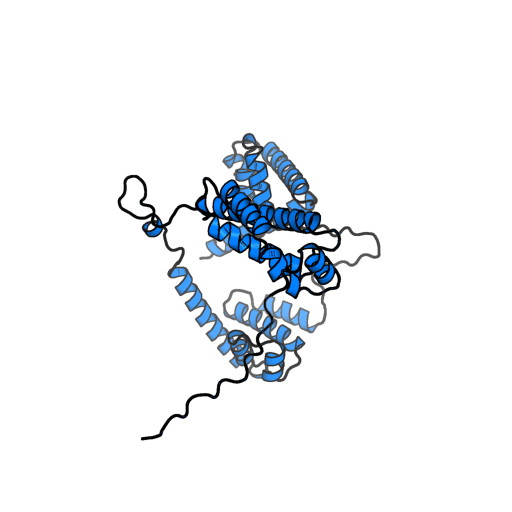22.402 -16.529 1.00 91.81 204 LYS A CA 1
ATOM 1613 C C . LYS A 1 204 ? 18.067 -22.733 -17.748 1.00 91.81 204 LYS A C 1
ATOM 1615 O O . LYS A 1 204 ? 18.832 -21.889 -18.208 1.00 91.81 204 LYS A O 1
ATOM 1620 N N . GLU A 1 205 ? 17.957 -23.958 -18.255 1.00 92.25 205 GLU A N 1
ATOM 1621 C CA . GLU A 1 205 ? 18.645 -24.380 -19.472 1.00 92.25 205 GLU A CA 1
ATOM 1622 C C . GLU A 1 205 ? 18.165 -23.568 -20.684 1.00 92.25 205 GLU A C 1
ATOM 1624 O O . GLU A 1 205 ? 19.001 -23.024 -21.408 1.00 92.25 205 GLU A O 1
ATOM 1629 N N . LEU A 1 206 ? 16.847 -23.420 -20.852 1.00 93.94 206 LEU A N 1
ATOM 1630 C CA . LEU A 1 206 ? 16.224 -22.633 -21.915 1.00 93.94 206 LEU A CA 1
ATOM 1631 C C . LEU A 1 206 ? 16.682 -21.173 -21.876 1.00 93.94 206 LEU A C 1
ATOM 1633 O O . LEU A 1 206 ? 17.167 -20.675 -22.885 1.00 93.94 206 LEU A O 1
ATOM 1637 N N . LEU A 1 207 ? 16.626 -20.516 -20.711 1.00 92.38 207 LEU A N 1
ATOM 1638 C CA . LEU A 1 207 ? 17.056 -19.119 -20.555 1.00 92.38 207 LEU A CA 1
ATOM 1639 C C . LEU A 1 207 ? 18.502 -18.895 -21.005 1.00 92.38 207 LEU A C 1
ATOM 1641 O O . LEU A 1 207 ? 18.793 -17.935 -21.714 1.00 92.38 207 LEU A O 1
ATOM 1645 N N . ARG A 1 208 ? 19.421 -19.794 -20.635 1.00 89.12 208 ARG A N 1
ATOM 1646 C CA . ARG A 1 208 ? 20.822 -19.679 -21.064 1.00 89.12 208 ARG A CA 1
ATOM 1647 C C . ARG A 1 208 ? 20.994 -19.894 -22.560 1.00 89.12 208 ARG A C 1
ATOM 1649 O O . ARG A 1 208 ? 21.824 -19.230 -23.170 1.00 89.12 208 ARG A O 1
ATOM 1656 N N . ARG A 1 209 ? 20.251 -20.838 -23.140 1.00 90.38 209 ARG A N 1
ATOM 1657 C CA . ARG A 1 209 ? 20.301 -21.110 -24.581 1.00 90.38 209 ARG A CA 1
ATOM 1658 C C . ARG A 1 209 ? 19.751 -19.931 -25.375 1.00 90.38 209 ARG A C 1
ATOM 1660 O O . ARG A 1 209 ? 20.387 -19.538 -26.339 1.00 90.38 209 ARG A O 1
ATOM 1667 N N . VAL A 1 210 ? 18.650 -19.328 -24.927 1.00 93.69 210 VAL A N 1
ATOM 1668 C CA . VAL A 1 210 ? 18.101 -18.097 -25.516 1.00 93.69 210 VAL A CA 1
ATOM 1669 C C . VAL A 1 210 ? 19.114 -16.960 -25.410 1.00 93.69 210 VAL A C 1
ATOM 1671 O O . VAL A 1 210 ? 19.404 -16.315 -26.407 1.00 93.69 210 VAL A O 1
ATOM 1674 N N . ALA A 1 211 ? 19.732 -16.761 -24.243 1.00 89.81 211 ALA A N 1
ATOM 1675 C CA . ALA A 1 211 ? 20.757 -15.732 -24.076 1.00 89.81 211 ALA A CA 1
ATOM 1676 C C . ALA A 1 211 ? 21.980 -15.947 -24.988 1.00 89.81 211 ALA A C 1
ATOM 1678 O O . ALA A 1 211 ? 22.563 -14.976 -25.463 1.00 89.81 211 ALA A O 1
ATOM 1679 N N . ALA A 1 212 ? 22.372 -17.199 -25.241 1.00 90.25 212 ALA A N 1
ATOM 1680 C CA . ALA A 1 212 ? 23.426 -17.513 -26.202 1.00 90.25 212 ALA A CA 1
ATOM 1681 C C . ALA A 1 212 ? 22.993 -17.253 -27.651 1.00 90.25 212 ALA A C 1
ATOM 1683 O O . ALA A 1 212 ? 23.773 -16.698 -28.417 1.00 90.25 212 ALA A O 1
ATOM 1684 N N . GLU A 1 213 ? 21.764 -17.624 -28.014 1.00 92.19 213 GLU A N 1
ATOM 1685 C CA . GLU A 1 213 ? 21.227 -17.422 -29.363 1.00 92.19 213 GLU A CA 1
ATOM 1686 C C . GLU A 1 213 ? 21.096 -15.937 -29.716 1.00 92.19 213 GLU A C 1
ATOM 1688 O O . GLU A 1 213 ? 21.393 -15.537 -30.834 1.00 92.19 213 GLU A O 1
ATOM 1693 N N . LEU A 1 214 ? 20.730 -15.112 -28.734 1.00 90.56 214 LEU A N 1
ATOM 1694 C CA . LEU A 1 214 ? 20.654 -13.657 -28.863 1.00 90.5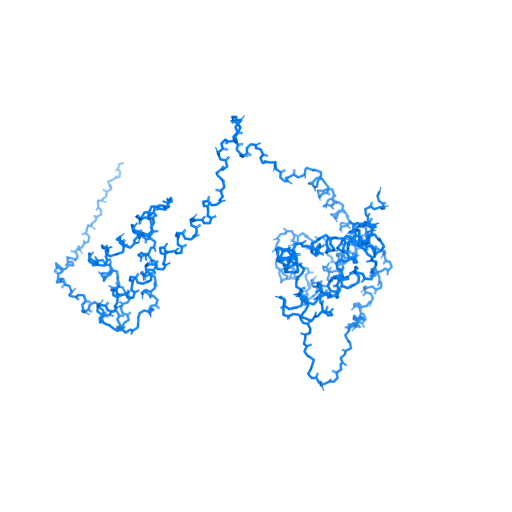6 214 LEU A CA 1
ATOM 1695 C C . LEU A 1 214 ? 22.024 -12.961 -28.747 1.00 90.56 214 LEU A C 1
ATOM 1697 O O . LEU A 1 214 ? 22.088 -11.737 -28.695 1.00 90.56 214 LEU A O 1
ATOM 1701 N N . GLY A 1 215 ? 23.128 -13.708 -28.630 1.00 88.56 215 GLY A N 1
ATOM 1702 C CA . GLY A 1 215 ? 24.478 -13.142 -28.513 1.00 88.56 215 GLY A CA 1
ATOM 1703 C C . GLY A 1 215 ? 24.776 -12.423 -27.188 1.00 88.56 215 GLY A C 1
ATOM 1704 O O . GLY A 1 215 ? 25.838 -11.820 -27.040 1.00 88.56 215 GLY A O 1
ATOM 1705 N N . LEU A 1 216 ? 23.886 -12.511 -26.194 1.00 83.44 216 LEU A N 1
ATOM 1706 C CA . LEU A 1 216 ? 24.032 -11.861 -24.883 1.00 83.44 216 LEU A CA 1
ATOM 1707 C C . LEU A 1 216 ? 25.073 -12.557 -23.994 1.00 83.44 216 LEU A C 1
ATOM 1709 O O . LEU A 1 216 ? 25.622 -11.962 -23.063 1.00 83.44 216 LEU A O 1
ATOM 1713 N N . VAL A 1 217 ? 25.339 -13.840 -24.249 1.00 80.75 217 VAL A N 1
ATOM 1714 C CA . VAL A 1 217 ? 26.320 -14.646 -23.516 1.00 80.75 217 VAL A CA 1
ATOM 1715 C C . VAL A 1 217 ? 27.103 -15.515 -24.495 1.00 80.75 217 VAL A C 1
ATOM 1717 O O . VAL A 1 217 ? 26.539 -16.098 -25.413 1.00 80.75 217 VAL A O 1
ATOM 1720 N N . THR A 1 218 ? 28.412 -15.665 -24.280 1.00 74.62 218 THR A N 1
ATOM 1721 C CA . THR A 1 218 ? 29.230 -16.565 -25.100 1.00 74.62 218 THR A CA 1
ATOM 1722 C C . THR A 1 218 ? 28.825 -18.030 -24.902 1.00 74.62 218 THR A C 1
ATOM 1724 O O . THR A 1 218 ? 28.670 -18.506 -23.771 1.00 74.62 218 THR A O 1
ATOM 1727 N N . VAL A 1 219 ? 28.700 -18.773 -26.008 1.00 64.56 219 VAL A N 1
ATOM 1728 C CA . VAL A 1 219 ? 28.297 -20.195 -26.029 1.00 64.56 219 VAL A CA 1
ATOM 1729 C C . VAL A 1 219 ? 29.188 -21.051 -25.115 1.00 64.56 219 VAL A C 1
ATOM 1731 O O . VAL A 1 219 ? 28.696 -21.926 -24.400 1.00 64.56 219 VAL A O 1
ATOM 1734 N N . ASP A 1 220 ? 30.485 -20.741 -25.043 1.00 65.31 220 ASP A N 1
ATOM 1735 C CA . ASP A 1 220 ? 31.442 -21.431 -24.170 1.00 65.31 220 ASP A CA 1
ATOM 1736 C C . ASP A 1 220 ? 31.138 -21.259 -22.682 1.00 65.31 220 ASP A C 1
ATOM 1738 O O . ASP A 1 220 ? 31.308 -22.192 -21.894 1.00 65.31 220 ASP A O 1
ATOM 1742 N N . ARG A 1 221 ? 30.655 -20.081 -22.275 1.00 67.19 221 ARG A N 1
ATOM 1743 C CA . ARG A 1 221 ? 30.254 -19.828 -20.889 1.00 67.19 221 ARG A CA 1
ATOM 1744 C C . ARG A 1 221 ? 28.997 -20.620 -20.542 1.00 67.19 221 ARG A C 1
ATOM 1746 O O . ARG A 1 221 ? 28.950 -21.249 -19.486 1.00 67.19 221 ARG A O 1
ATOM 1753 N N . VAL A 1 222 ? 28.031 -20.679 -21.458 1.00 64.06 222 VAL A N 1
ATOM 1754 C CA . VAL A 1 222 ? 26.817 -21.493 -21.294 1.00 64.06 222 VAL A CA 1
ATOM 1755 C C . VAL A 1 222 ? 27.152 -22.981 -21.192 1.00 64.06 222 VAL A C 1
ATOM 1757 O O . VAL A 1 222 ? 26.642 -23.661 -20.299 1.00 64.06 222 VAL A O 1
ATOM 1760 N N . ARG A 1 223 ? 28.064 -23.484 -22.033 1.00 67.38 223 ARG A N 1
ATOM 1761 C CA . ARG A 1 223 ? 28.507 -24.886 -22.018 1.00 67.38 223 ARG A CA 1
ATOM 1762 C C . ARG A 1 223 ? 29.217 -25.254 -20.711 1.00 67.38 223 ARG A C 1
ATOM 1764 O O . ARG A 1 223 ? 28.906 -26.292 -20.129 1.00 67.38 223 ARG A O 1
ATOM 1771 N N . ARG A 1 224 ? 30.106 -24.389 -20.204 1.00 68.69 224 ARG A N 1
ATOM 1772 C CA . ARG A 1 224 ? 30.787 -24.579 -18.905 1.00 68.69 224 ARG A CA 1
ATOM 1773 C C . ARG A 1 224 ? 29.799 -24.592 -17.736 1.00 68.69 224 ARG A C 1
ATOM 1775 O O . ARG A 1 224 ? 29.887 -25.453 -16.863 1.00 68.69 224 ARG A O 1
ATOM 1782 N N . GLU A 1 225 ? 28.824 -23.685 -17.730 1.00 68.06 225 GLU A N 1
ATOM 1783 C CA . GLU A 1 225 ? 27.796 -23.631 -16.684 1.00 68.06 225 GLU A CA 1
ATOM 1784 C C . GLU A 1 225 ? 26.827 -24.827 -16.736 1.00 68.06 225 GLU A C 1
ATOM 1786 O O . GLU A 1 225 ? 26.369 -25.296 -15.694 1.00 68.06 225 GLU A O 1
ATOM 1791 N N . GLN A 1 226 ? 26.514 -25.352 -17.924 1.00 67.69 226 GLN A N 1
ATOM 1792 C CA . GLN A 1 226 ? 25.711 -26.571 -18.082 1.00 67.69 226 GLN A CA 1
ATOM 1793 C C . GLN A 1 226 ? 26.469 -27.821 -17.613 1.00 67.69 226 GLN A C 1
ATOM 1795 O O . GLN A 1 226 ? 25.907 -28.648 -16.893 1.00 67.69 226 GLN A O 1
ATOM 1800 N N . GLN A 1 227 ? 27.759 -27.933 -17.944 1.00 72.62 227 GLN A N 1
ATOM 1801 C CA . GLN A 1 227 ? 28.616 -29.018 -17.457 1.00 72.62 227 GLN A CA 1
ATOM 1802 C C . GLN A 1 227 ? 28.744 -29.005 -15.927 1.00 72.62 227 GLN A C 1
ATOM 1804 O O . GLN A 1 227 ? 28.675 -30.062 -15.301 1.00 72.62 227 GLN A O 1
ATOM 1809 N N . ALA A 1 228 ? 28.833 -27.825 -15.307 1.00 67.88 228 ALA A N 1
ATOM 1810 C CA . ALA A 1 228 ? 28.862 -27.692 -13.849 1.00 67.88 228 ALA A CA 1
ATOM 1811 C C . ALA A 1 228 ? 27.570 -28.192 -13.170 1.00 67.88 228 ALA A C 1
ATOM 1813 O O . ALA A 1 228 ? 27.630 -28.786 -12.093 1.00 67.88 228 ALA A O 1
ATOM 1814 N N . ILE A 1 229 ? 26.406 -28.008 -13.807 1.00 64.06 229 ILE A N 1
ATOM 1815 C CA . ILE A 1 229 ? 25.120 -28.520 -13.302 1.00 64.06 229 ILE A CA 1
ATOM 1816 C C . ILE A 1 229 ? 25.030 -30.043 -13.442 1.00 64.06 229 ILE A C 1
ATOM 1818 O O . ILE A 1 229 ? 24.540 -30.709 -12.530 1.00 64.06 229 ILE A O 1
ATOM 1822 N N . HIS A 1 230 ? 25.502 -30.604 -14.558 1.00 61.72 230 HIS A N 1
ATOM 1823 C CA . HIS A 1 230 ? 25.466 -32.051 -14.790 1.00 61.72 230 HIS A CA 1
ATOM 1824 C C . HIS A 1 230 ? 26.456 -32.834 -13.920 1.00 61.72 230 HIS A C 1
ATOM 1826 O O . HIS A 1 230 ? 26.162 -33.964 -13.549 1.00 61.72 230 HIS A O 1
ATOM 1832 N N . GLN A 1 231 ? 27.588 -32.238 -13.537 1.00 60.50 231 GLN A N 1
ATOM 1833 C CA . GLN A 1 231 ? 28.599 -32.901 -12.704 1.00 60.50 231 GLN A CA 1
ATOM 1834 C C . GLN A 1 231 ? 28.323 -32.841 -11.192 1.00 60.50 231 GLN A C 1
ATOM 1836 O O . GLN A 1 231 ? 29.194 -33.205 -10.405 1.00 60.50 231 GLN A O 1
ATOM 1841 N N . GLY A 1 232 ? 27.157 -32.353 -10.746 1.00 50.22 232 GLY A N 1
ATOM 1842 C CA . GLY A 1 232 ? 26.794 -32.343 -9.320 1.00 50.22 232 GLY A CA 1
ATOM 1843 C C . GLY A 1 232 ? 27.738 -31.536 -8.414 1.00 50.22 232 GLY A C 1
ATOM 1844 O O . GLY A 1 232 ? 27.591 -31.553 -7.194 1.00 50.22 232 GLY A O 1
ATOM 1845 N N . LYS A 1 233 ? 28.691 -30.784 -8.977 1.00 42.69 233 LYS A N 1
ATOM 1846 C CA . LYS A 1 233 ? 29.559 -29.874 -8.231 1.00 42.69 233 LYS A CA 1
ATOM 1847 C C . LYS A 1 233 ? 28.824 -28.558 -8.040 1.00 42.69 233 LYS A C 1
ATOM 1849 O O . LYS A 1 233 ? 29.115 -27.550 -8.677 1.00 42.69 233 LYS A O 1
ATOM 1854 N N . GLY A 1 234 ? 27.894 -28.567 -7.090 1.00 43.47 234 GLY A N 1
ATOM 1855 C CA . GLY A 1 234 ? 27.476 -27.369 -6.372 1.00 43.47 234 GLY A CA 1
ATOM 1856 C C . GLY A 1 234 ? 28.655 -26.792 -5.584 1.00 43.47 234 GLY A C 1
ATOM 1857 O O . GLY A 1 234 ? 28.706 -26.888 -4.366 1.00 43.47 234 GLY A O 1
ATOM 1858 N N . LYS A 1 235 ? 29.633 -26.217 -6.284 1.00 38.25 235 LYS A N 1
ATOM 1859 C CA . LYS A 1 235 ? 30.606 -25.283 -5.723 1.00 38.25 235 LYS A CA 1
ATOM 1860 C C . LYS A 1 235 ? 30.522 -24.010 -6.548 1.00 38.25 235 LYS A C 1
ATOM 1862 O O . LYS A 1 235 ? 31.295 -23.800 -7.476 1.00 38.25 235 LYS A O 1
ATOM 1867 N N . SER A 1 236 ? 29.581 -23.145 -6.176 1.00 37.41 236 SER A N 1
ATOM 1868 C CA . SER A 1 236 ? 29.823 -21.712 -6.333 1.00 37.41 236 SER A CA 1
ATOM 1869 C C . SER A 1 236 ? 31.169 -21.397 -5.666 1.00 37.41 236 SER A C 1
ATOM 1871 O O . SER A 1 236 ? 31.388 -21.837 -4.531 1.00 37.41 236 SER A O 1
ATOM 1873 N N . PRO A 1 237 ? 32.082 -20.659 -6.315 1.00 38.59 237 PRO A N 1
ATOM 1874 C CA . PRO A 1 237 ? 33.263 -20.141 -5.644 1.00 38.59 237 PRO A CA 1
ATOM 1875 C C . PRO A 1 237 ? 32.789 -19.055 -4.670 1.00 38.59 237 PRO A C 1
ATOM 1877 O O . PRO A 1 237 ? 32.605 -17.903 -5.047 1.00 38.59 237 PRO A O 1
ATOM 1880 N N . GLY A 1 238 ? 32.482 -19.452 -3.434 1.00 42.09 238 GLY A N 1
ATOM 1881 C CA . GLY A 1 238 ? 31.969 -18.524 -2.424 1.00 42.09 238 GLY A CA 1
ATOM 1882 C C . GLY A 1 238 ? 31.348 -19.116 -1.159 1.00 42.09 238 GLY A C 1
ATOM 1883 O O . GLY A 1 238 ? 30.820 -18.347 -0.366 1.00 42.09 238 GLY A O 1
ATOM 1884 N N . SER A 1 239 ? 31.391 -20.430 -0.918 1.00 34.88 239 SER A N 1
ATOM 1885 C CA . SER A 1 239 ? 30.960 -20.981 0.378 1.00 34.88 239 SER A CA 1
ATOM 1886 C C . SER A 1 239 ? 31.973 -21.983 0.924 1.00 34.88 239 SER A C 1
ATOM 1888 O O . SER A 1 239 ? 31.827 -23.200 0.787 1.00 34.88 239 SER A O 1
ATOM 1890 N N . SER A 1 240 ? 33.025 -21.461 1.551 1.00 36.81 240 SER A N 1
ATOM 1891 C CA . SER A 1 240 ? 33.754 -22.206 2.569 1.00 36.81 240 SER A CA 1
ATOM 1892 C C . SER A 1 240 ? 32.826 -22.412 3.768 1.00 36.81 240 SER A C 1
ATOM 1894 O O . SER A 1 240 ? 32.257 -21.468 4.316 1.00 36.81 240 SER A O 1
ATOM 1896 N N . LYS A 1 241 ? 32.653 -23.672 4.156 1.00 38.94 241 LYS A N 1
ATOM 1897 C CA . LYS A 1 241 ? 32.073 -24.073 5.435 1.00 38.94 241 LYS A CA 1
ATOM 1898 C C . LYS A 1 241 ? 33.231 -24.087 6.440 1.00 38.94 241 LYS A C 1
ATOM 1900 O O . LYS A 1 24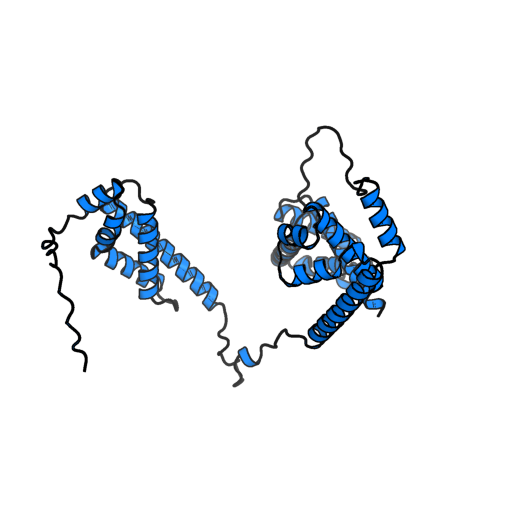1 ? 34.128 -24.904 6.240 1.00 38.94 241 LYS A O 1
ATOM 1905 N N . PRO A 1 242 ? 33.291 -23.219 7.464 1.00 40.41 242 PRO A N 1
ATOM 1906 C CA . PRO A 1 242 ? 34.083 -23.517 8.638 1.00 40.41 242 PRO A CA 1
ATOM 1907 C C . PRO A 1 242 ? 33.208 -24.222 9.670 1.00 40.41 242 PRO A C 1
ATOM 1909 O O . PRO A 1 242 ? 31.982 -24.081 9.695 1.00 40.41 242 PRO A O 1
ATOM 1912 N N . ALA A 1 243 ? 33.886 -25.012 10.486 1.00 43.03 243 ALA A N 1
ATOM 1913 C CA . ALA A 1 243 ? 33.361 -25.572 11.707 1.00 43.03 243 ALA A CA 1
ATOM 1914 C C . ALA A 1 243 ? 32.800 -24.474 12.625 1.00 43.03 243 ALA A C 1
ATOM 1916 O O . ALA A 1 243 ? 33.159 -23.302 12.519 1.00 43.03 243 ALA A O 1
ATOM 1917 N N . SER A 1 244 ? 31.886 -24.925 13.479 1.00 49.06 244 SER A N 1
ATOM 1918 C CA . SER A 1 244 ? 31.280 -24.243 14.616 1.00 49.06 244 SER A CA 1
ATOM 1919 C C . SER A 1 244 ? 32.177 -23.183 15.259 1.00 49.06 244 SER A C 1
ATOM 1921 O O . SER A 1 244 ? 33.075 -23.528 16.010 1.00 49.06 244 SER A O 1
ATOM 1923 N N . ASP A 1 245 ? 31.868 -21.920 14.985 1.00 45.66 245 ASP A N 1
ATOM 1924 C CA . ASP A 1 245 ? 32.036 -20.781 15.886 1.00 45.66 245 ASP A CA 1
ATOM 1925 C C . ASP A 1 245 ? 31.074 -19.688 15.409 1.00 45.66 245 ASP A C 1
ATOM 1927 O O . ASP A 1 245 ? 30.859 -19.526 14.203 1.00 45.66 245 ASP A O 1
ATOM 1931 N N . ASN A 1 246 ? 30.432 -18.993 16.351 1.00 51.34 246 ASN A N 1
ATOM 1932 C CA . ASN A 1 246 ? 29.372 -18.001 16.141 1.00 51.34 246 ASN A CA 1
ATOM 1933 C C . ASN A 1 246 ? 29.697 -16.985 15.025 1.00 51.34 246 ASN A C 1
ATOM 1935 O O . ASN A 1 246 ? 30.256 -15.918 15.273 1.00 51.34 246 ASN A O 1
ATOM 1939 N N . LYS A 1 247 ? 29.305 -17.276 13.778 1.00 43.16 247 LYS A N 1
ATOM 1940 C CA . LYS A 1 247 ? 29.299 -16.291 12.694 1.00 43.16 247 LYS A CA 1
ATOM 1941 C C . LYS A 1 247 ? 28.020 -15.478 12.790 1.00 43.16 247 LYS A C 1
ATOM 1943 O O . LYS A 1 247 ? 26.972 -15.907 12.309 1.00 43.16 247 LYS A O 1
ATOM 1948 N N . GLU A 1 248 ? 28.132 -14.281 13.356 1.00 48.59 248 GLU A N 1
ATOM 1949 C CA . GLU A 1 248 ? 27.197 -13.198 13.069 1.00 48.59 248 GLU A CA 1
ATOM 1950 C C . GLU A 1 248 ? 27.029 -13.093 11.549 1.00 48.59 248 GLU A C 1
ATOM 1952 O O . GLU A 1 248 ? 27.957 -12.765 10.804 1.00 48.59 248 GLU A O 1
ATOM 1957 N N . THR A 1 249 ? 25.838 -13.427 11.060 1.00 56.91 249 THR A N 1
ATOM 1958 C CA . THR A 1 249 ? 25.470 -13.200 9.668 1.00 56.91 249 THR A CA 1
ATOM 1959 C C . THR A 1 249 ? 25.520 -11.696 9.420 1.00 56.91 249 THR A C 1
ATOM 1961 O O . THR A 1 249 ? 24.640 -10.969 9.885 1.00 56.91 249 THR A O 1
ATOM 1964 N N . VAL A 1 250 ? 26.551 -11.223 8.714 1.00 64.88 250 VAL A N 1
ATOM 1965 C CA . VAL A 1 250 ? 26.694 -9.813 8.330 1.00 64.88 250 VAL A CA 1
ATOM 1966 C C . VAL A 1 250 ? 25.491 -9.444 7.462 1.00 64.88 250 VAL A C 1
ATOM 1968 O O . VAL A 1 250 ? 25.420 -9.804 6.286 1.00 64.88 250 VAL A O 1
ATOM 1971 N N . LYS A 1 251 ? 24.507 -8.761 8.054 1.00 75.81 251 LYS A N 1
ATOM 1972 C CA . LYS A 1 251 ? 23.327 -8.271 7.338 1.00 75.81 251 LYS A CA 1
ATOM 1973 C C . LYS A 1 251 ? 23.778 -7.203 6.343 1.00 75.81 251 LYS A C 1
ATOM 1975 O O . LYS A 1 251 ? 24.174 -6.109 6.738 1.00 75.81 251 LYS A O 1
ATOM 1980 N N . LEU A 1 252 ? 23.726 -7.527 5.051 1.00 82.50 252 LEU A N 1
ATOM 1981 C CA . LEU A 1 252 ? 24.001 -6.559 3.994 1.00 82.50 252 LEU A CA 1
ATOM 1982 C C . LEU A 1 252 ? 22.810 -5.595 3.858 1.00 82.50 252 LEU A C 1
ATOM 1984 O O . LEU A 1 252 ? 21.667 -6.047 3.729 1.00 82.50 252 LEU A O 1
ATOM 1988 N N . PRO A 1 253 ? 23.043 -4.275 3.897 1.00 80.12 253 PRO A N 1
ATOM 1989 C CA . PRO A 1 253 ? 21.973 -3.296 3.776 1.00 80.12 253 PRO A CA 1
ATOM 1990 C C . PRO A 1 253 ? 21.364 -3.278 2.364 1.00 80.12 253 PRO A C 1
ATOM 1992 O O . PRO A 1 253 ? 22.064 -3.381 1.360 1.00 80.12 253 PRO A O 1
ATOM 1995 N N . ASN A 1 254 ? 20.039 -3.114 2.289 1.00 85.06 254 ASN A N 1
ATOM 1996 C CA . ASN A 1 254 ? 19.305 -2.995 1.025 1.00 85.06 254 ASN A CA 1
ATOM 1997 C C . ASN A 1 254 ? 19.678 -1.672 0.302 1.00 85.06 254 ASN A C 1
ATOM 1999 O O . ASN A 1 254 ? 19.634 -0.618 0.946 1.00 85.06 254 ASN A O 1
ATOM 2003 N N . PRO A 1 255 ? 19.979 -1.687 -1.015 1.00 79.62 255 PRO A N 1
ATOM 2004 C CA . PRO A 1 255 ? 20.365 -0.496 -1.779 1.00 79.62 255 PRO A CA 1
ATOM 2005 C C . PRO A 1 255 ? 19.350 0.659 -1.728 1.00 79.62 255 PRO A C 1
ATOM 2007 O O . PRO A 1 255 ? 19.744 1.824 -1.688 1.00 79.62 255 PRO A O 1
ATOM 2010 N N . VAL A 1 256 ? 18.048 0.362 -1.661 1.00 84.69 256 VAL A N 1
ATOM 2011 C CA . VAL A 1 256 ? 16.993 1.385 -1.534 1.00 84.69 256 VAL A CA 1
ATOM 2012 C C . VAL A 1 256 ? 17.078 2.076 -0.171 1.00 84.69 256 VAL A C 1
ATOM 2014 O O . VAL A 1 256 ? 17.030 3.301 -0.090 1.00 84.69 256 VAL A O 1
ATOM 2017 N N . LYS A 1 257 ? 17.291 1.304 0.903 1.00 88.06 257 LYS A N 1
ATOM 2018 C CA . LYS A 1 257 ? 17.458 1.850 2.260 1.00 88.06 257 LYS A CA 1
ATOM 2019 C C . LYS A 1 257 ? 18.737 2.678 2.388 1.00 88.06 257 LYS A C 1
ATOM 2021 O O . LYS A 1 257 ? 18.727 3.692 3.078 1.00 88.06 257 LYS A O 1
ATOM 2026 N N . LEU A 1 258 ? 19.811 2.281 1.698 1.00 87.06 258 LEU A N 1
ATOM 2027 C CA . LEU A 1 258 ? 21.049 3.060 1.617 1.00 87.06 258 LEU A CA 1
ATOM 2028 C C . LEU A 1 258 ? 20.806 4.440 1.006 1.00 87.06 258 LEU A C 1
ATOM 2030 O O . LEU A 1 258 ? 21.258 5.428 1.576 1.00 87.06 258 LEU A O 1
ATOM 2034 N N . ARG A 1 259 ? 20.056 4.528 -0.100 1.00 87.94 259 ARG A N 1
ATOM 2035 C CA . ARG A 1 259 ? 19.720 5.815 -0.728 1.00 87.94 259 ARG A CA 1
ATOM 2036 C C . ARG A 1 259 ? 18.961 6.736 0.228 1.00 87.94 259 ARG A C 1
ATOM 2038 O O . ARG A 1 259 ? 19.389 7.866 0.444 1.00 87.94 259 ARG A O 1
ATOM 2045 N N . SER A 1 260 ? 17.892 6.239 0.852 1.00 88.88 260 SER A N 1
ATOM 2046 C CA . SER A 1 260 ? 17.110 7.034 1.808 1.00 88.88 260 SER A CA 1
ATOM 2047 C C . SER A 1 260 ? 17.942 7.480 3.016 1.00 88.88 260 SER A C 1
ATOM 2049 O O . SER A 1 260 ? 17.789 8.606 3.486 1.00 88.88 260 SER A O 1
ATOM 2051 N N . ALA A 1 261 ? 18.855 6.630 3.502 1.00 88.56 261 ALA A N 1
ATOM 2052 C CA . ALA A 1 261 ? 19.754 6.974 4.601 1.00 88.56 261 ALA A CA 1
ATOM 2053 C C . ALA A 1 261 ? 20.777 8.054 4.205 1.00 88.56 261 ALA A C 1
ATOM 2055 O O . ALA A 1 261 ? 21.039 8.958 4.994 1.00 88.56 261 ALA A O 1
ATOM 2056 N N . VAL A 1 262 ? 21.308 8.021 2.979 1.00 90.88 262 VAL A N 1
ATOM 2057 C CA . VAL A 1 262 ? 22.187 9.086 2.463 1.00 90.88 262 VAL A CA 1
ATOM 2058 C C . VAL A 1 262 ? 21.444 10.412 2.350 1.00 90.88 262 VAL A C 1
ATOM 2060 O O . VAL A 1 262 ? 21.976 11.438 2.760 1.00 90.88 262 VAL A O 1
ATOM 2063 N N . GLU A 1 263 ? 20.212 10.407 1.839 1.00 91.00 263 GLU A N 1
ATOM 2064 C CA . GLU A 1 263 ? 19.384 11.616 1.736 1.00 91.00 263 GLU A CA 1
ATOM 2065 C C . GLU A 1 263 ? 19.021 12.193 3.115 1.00 91.00 263 GLU A C 1
ATOM 2067 O O . GLU A 1 263 ? 18.877 13.407 3.263 1.00 91.00 263 GLU A O 1
ATOM 2072 N N . ALA A 1 264 ? 18.882 11.349 4.142 1.00 89.69 264 ALA A N 1
ATOM 2073 C CA . ALA A 1 264 ? 18.703 11.799 5.521 1.00 89.69 264 ALA A CA 1
ATOM 2074 C C . ALA A 1 264 ? 19.984 12.444 6.083 1.00 89.69 264 ALA A C 1
ATOM 2076 O O . ALA A 1 264 ? 19.920 13.554 6.606 1.00 89.69 264 ALA A O 1
ATOM 2077 N N . ILE A 1 265 ? 21.147 11.803 5.903 1.00 89.88 265 ILE A N 1
ATOM 2078 C CA . ILE A 1 265 ? 22.452 12.331 6.347 1.00 89.88 265 ILE A CA 1
ATOM 2079 C C . ILE A 1 265 ? 22.786 13.652 5.638 1.00 89.88 265 ILE A C 1
ATOM 2081 O O . ILE A 1 265 ? 23.257 14.599 6.261 1.00 89.88 265 ILE A O 1
ATOM 2085 N N . ALA A 1 266 ? 22.520 13.743 4.334 1.00 88.62 266 ALA A N 1
ATOM 2086 C CA . ALA A 1 266 ? 22.771 14.954 3.558 1.00 88.62 266 ALA A CA 1
ATOM 2087 C C . ALA A 1 266 ? 21.889 16.132 4.003 1.00 88.62 266 ALA A C 1
ATOM 2089 O O . ALA A 1 266 ? 22.334 17.274 3.953 1.00 88.62 266 ALA A O 1
ATOM 2090 N N . ARG A 1 267 ? 20.661 15.860 4.471 1.00 90.69 267 ARG A N 1
ATOM 2091 C CA . ARG A 1 267 ? 19.779 16.884 5.050 1.00 90.69 267 ARG A CA 1
ATOM 2092 C C . ARG A 1 267 ? 20.263 17.375 6.412 1.00 90.69 267 ARG A C 1
ATOM 2094 O O . ARG A 1 267 ? 20.109 18.555 6.699 1.00 90.69 267 ARG A O 1
ATOM 2101 N N . SER A 1 268 ? 20.844 16.501 7.236 1.00 88.56 268 SER A N 1
ATOM 2102 C CA . SER A 1 268 ? 21.386 16.897 8.542 1.00 88.56 268 SER A CA 1
ATOM 2103 C C . SER A 1 268 ? 22.756 17.576 8.455 1.00 88.56 268 SER A C 1
ATOM 2105 O O . SER A 1 268 ? 23.077 18.394 9.308 1.00 88.56 268 SER A O 1
ATOM 2107 N N . GLU A 1 269 ? 23.568 17.252 7.443 1.00 91.00 269 GLU A N 1
ATOM 2108 C CA . GLU A 1 269 ? 24.944 17.754 7.291 1.00 91.00 269 GLU A CA 1
ATOM 2109 C C . GLU A 1 269 ? 25.206 18.293 5.862 1.00 91.00 269 GLU A C 1
ATOM 2111 O O . GLU A 1 269 ? 26.033 17.743 5.125 1.00 91.00 269 GLU A O 1
ATOM 2116 N N . PRO A 1 270 ? 24.522 19.374 5.432 1.00 82.06 270 PRO A N 1
ATOM 2117 C CA . PRO A 1 270 ? 24.600 19.865 4.053 1.00 82.06 270 PRO A CA 1
ATOM 2118 C C . PRO A 1 270 ? 26.004 20.348 3.653 1.00 82.06 270 PRO A C 1
ATOM 2120 O O . PRO A 1 270 ? 26.398 20.197 2.500 1.00 82.06 270 PRO A O 1
ATOM 2123 N N . SER A 1 271 ? 26.802 20.846 4.603 1.00 81.69 271 SER A N 1
ATOM 2124 C CA . SER A 1 271 ? 28.169 21.343 4.366 1.00 81.69 271 SER A CA 1
ATOM 2125 C C . SER A 1 271 ? 29.180 20.259 3.964 1.00 81.69 271 SER A C 1
ATOM 2127 O O . SER A 1 271 ? 30.273 20.566 3.485 1.00 81.69 271 SER A O 1
ATOM 2129 N N . GLN A 1 272 ? 28.839 18.980 4.143 1.00 84.62 272 GLN A N 1
ATOM 2130 C CA . GLN A 1 272 ? 29.749 17.860 3.894 1.00 84.62 272 GLN A CA 1
ATOM 2131 C C . GLN A 1 272 ? 29.658 17.288 2.469 1.00 84.62 272 GLN A C 1
ATOM 2133 O O . GLN A 1 272 ? 30.476 16.442 2.099 1.00 84.62 272 GLN A O 1
ATOM 2138 N N . ASN A 1 273 ? 28.717 17.756 1.638 1.00 91.12 273 ASN A N 1
ATOM 2139 C CA . ASN A 1 273 ? 28.519 17.299 0.252 1.00 91.12 273 ASN A CA 1
ATOM 2140 C C . ASN A 1 273 ? 28.335 15.770 0.109 1.00 91.12 273 ASN A C 1
ATOM 2142 O O . ASN A 1 273 ? 28.661 15.187 -0.929 1.00 91.12 273 ASN A O 1
ATOM 2146 N N . TYR A 1 274 ? 27.789 15.090 1.126 1.00 90.69 274 TYR A N 1
ATOM 2147 C CA . TYR A 1 274 ? 27.634 13.628 1.112 1.00 90.69 274 TYR A CA 1
ATOM 2148 C C . TYR A 1 274 ? 26.769 13.114 -0.038 1.00 90.69 274 TYR A C 1
ATOM 2150 O O . TYR A 1 274 ? 27.044 12.041 -0.571 1.00 90.69 274 TYR A O 1
ATOM 2158 N N . LEU A 1 275 ? 25.756 13.882 -0.451 1.00 90.56 275 LEU A N 1
ATOM 2159 C CA . LEU A 1 275 ? 24.895 13.506 -1.569 1.00 90.56 275 LEU A CA 1
ATOM 2160 C C . LEU A 1 275 ? 25.671 13.483 -2.892 1.00 90.56 275 LEU A C 1
ATOM 2162 O O . LEU A 1 275 ? 25.583 12.509 -3.635 1.00 90.56 275 LEU A O 1
ATOM 2166 N N . GLN A 1 276 ? 26.476 14.515 -3.155 1.00 92.12 276 GLN A N 1
ATOM 2167 C CA . GLN A 1 276 ? 27.312 14.605 -4.355 1.00 92.12 276 GLN A CA 1
ATOM 2168 C C . GLN A 1 276 ? 28.400 13.523 -4.351 1.00 92.12 276 GLN A C 1
ATOM 2170 O O . GLN A 1 276 ? 28.602 12.842 -5.358 1.00 92.12 276 GLN A O 1
ATOM 2175 N N . LEU A 1 277 ? 29.043 13.299 -3.197 1.00 93.38 277 LEU A N 1
ATOM 2176 C CA . LEU A 1 277 ? 30.015 12.221 -3.014 1.00 93.38 277 LEU A CA 1
ATOM 2177 C C . LEU A 1 277 ? 29.385 10.850 -3.305 1.00 93.38 277 LEU A C 1
ATOM 2179 O O . LEU A 1 277 ? 29.960 10.050 -4.040 1.00 93.38 277 LEU A O 1
ATOM 2183 N N . TRP A 1 278 ? 28.191 10.581 -2.773 1.00 91.56 278 TRP A N 1
ATOM 2184 C CA . TRP A 1 278 ? 27.480 9.321 -2.988 1.00 91.56 278 TRP A CA 1
ATOM 2185 C C . TRP A 1 278 ? 27.027 9.136 -4.441 1.00 91.56 278 TRP A C 1
ATOM 2187 O O . TRP A 1 278 ? 27.241 8.068 -5.013 1.00 91.56 278 TRP A O 1
ATOM 2197 N N . GLN A 1 279 ? 26.472 10.175 -5.071 1.00 92.56 279 GLN A N 1
ATOM 2198 C CA . GLN A 1 279 ? 26.087 10.145 -6.485 1.00 92.56 279 GLN A CA 1
ATOM 2199 C C . GLN A 1 279 ? 27.290 9.868 -7.390 1.00 92.56 279 GLN A C 1
ATOM 2201 O O . GLN A 1 279 ? 27.209 9.028 -8.286 1.00 92.56 279 GLN A O 1
ATOM 2206 N N . GLY A 1 280 ? 28.421 10.534 -7.146 1.00 92.38 280 GLY A N 1
ATOM 2207 C CA . GLY A 1 280 ? 29.649 10.294 -7.896 1.00 92.38 280 GLY A CA 1
ATOM 2208 C C . GLY A 1 280 ? 30.195 8.881 -7.673 1.00 92.38 280 GLY A C 1
ATOM 2209 O O . GLY A 1 280 ? 30.583 8.218 -8.635 1.00 92.38 280 GLY A O 1
ATOM 2210 N N . LEU A 1 281 ? 30.148 8.376 -6.434 1.00 91.56 281 LEU A N 1
ATOM 2211 C CA . LEU A 1 281 ? 30.517 6.993 -6.136 1.00 91.56 281 LEU A CA 1
ATOM 2212 C C . LEU A 1 281 ? 29.630 6.002 -6.892 1.00 91.56 281 LEU A C 1
ATOM 2214 O O . LEU A 1 281 ? 30.181 5.075 -7.468 1.00 91.56 281 LEU A O 1
ATOM 2218 N N . ILE A 1 282 ? 28.309 6.185 -6.944 1.00 90.06 282 ILE A N 1
ATOM 2219 C CA . ILE A 1 282 ? 27.408 5.276 -7.675 1.00 90.06 282 ILE A CA 1
ATOM 2220 C C . ILE A 1 282 ? 27.629 5.331 -9.177 1.00 90.06 282 ILE A C 1
ATOM 2222 O O . ILE A 1 282 ? 27.645 4.285 -9.814 1.00 90.06 282 ILE A O 1
ATOM 2226 N N . LYS A 1 283 ? 27.897 6.517 -9.730 1.00 90.25 283 LYS A N 1
ATOM 2227 C CA . LYS A 1 283 ? 28.291 6.698 -11.137 1.00 90.25 283 LYS A CA 1
ATOM 2228 C C . LYS A 1 283 ? 29.684 6.132 -11.455 1.00 90.25 283 LYS A C 1
ATOM 2230 O O . LYS A 1 283 ? 30.238 6.396 -12.511 1.00 90.25 283 LYS A O 1
ATOM 2235 N N . GLY A 1 284 ? 30.306 5.405 -10.524 1.00 89.94 284 GLY A N 1
ATOM 2236 C CA . GLY A 1 284 ? 31.592 4.754 -10.737 1.00 89.94 284 GLY A CA 1
ATOM 2237 C C . GLY A 1 284 ? 32.782 5.710 -10.840 1.00 89.94 284 GLY A C 1
ATOM 2238 O O . GLY A 1 284 ? 33.870 5.236 -11.201 1.00 89.94 284 GLY A O 1
ATOM 2239 N N . LYS A 1 285 ? 32.605 7.002 -10.501 1.00 91.56 285 LYS A N 1
ATOM 2240 C CA . LYS A 1 285 ? 33.658 8.021 -10.586 1.00 91.56 285 LYS A CA 1
ATOM 2241 C C . LYS A 1 285 ? 34.873 7.610 -9.759 1.00 91.56 285 LYS A C 1
ATOM 2243 O O . LYS A 1 285 ? 34.775 7.073 -8.653 1.00 91.56 285 LYS A O 1
ATOM 2248 N N . THR A 1 286 ? 36.047 7.856 -10.321 1.00 91.50 286 THR A N 1
ATOM 2249 C CA . THR A 1 286 ? 37.331 7.667 -9.648 1.00 91.50 286 THR A CA 1
ATOM 2250 C C . THR A 1 286 ? 37.531 8.724 -8.566 1.00 91.50 286 THR A C 1
ATOM 2252 O O . THR A 1 286 ? 36.932 9.797 -8.595 1.00 91.50 286 THR A O 1
ATOM 2255 N N . GLN A 1 287 ? 38.430 8.454 -7.620 1.00 92.00 287 GLN A N 1
ATOM 2256 C CA . GLN A 1 287 ? 38.758 9.411 -6.564 1.00 92.00 287 GLN A CA 1
ATOM 2257 C C . GLN A 1 287 ? 39.280 10.744 -7.120 1.00 92.00 287 GLN A C 1
ATOM 2259 O O . GLN A 1 287 ? 38.927 11.794 -6.601 1.00 92.00 287 GLN A O 1
ATOM 2264 N N . LYS A 1 288 ? 40.041 10.712 -8.224 1.00 93.12 288 LYS A N 1
ATOM 2265 C CA . LYS A 1 288 ? 40.513 11.916 -8.923 1.00 93.12 288 LYS A CA 1
ATOM 2266 C C . LYS A 1 288 ? 39.357 12.746 -9.497 1.00 93.12 288 LYS A C 1
ATOM 2268 O O . LYS A 1 288 ? 39.380 13.964 -9.371 1.00 93.12 288 LYS A O 1
ATOM 2273 N N . GLN A 1 289 ? 38.348 12.098 -10.082 1.00 94.44 289 GLN A N 1
ATOM 2274 C CA . GLN A 1 289 ? 37.148 12.781 -10.584 1.00 94.44 289 GLN A CA 1
ATOM 2275 C C . GLN A 1 289 ? 36.338 13.400 -9.439 1.00 94.44 289 GLN A C 1
ATOM 2277 O O . GLN A 1 289 ? 35.950 14.554 -9.534 1.00 94.44 289 GLN A O 1
ATOM 2282 N N . LEU A 1 290 ? 36.167 12.679 -8.327 1.00 94.88 290 LEU A N 1
ATOM 2283 C CA . LEU A 1 290 ? 35.470 13.199 -7.144 1.00 94.88 290 LEU A CA 1
ATOM 2284 C C . LEU A 1 290 ? 36.188 14.403 -6.518 1.00 94.88 290 LEU A C 1
ATOM 2286 O O . LEU A 1 290 ? 35.532 15.341 -6.087 1.00 94.88 290 LEU A O 1
ATOM 2290 N N . THR A 1 291 ? 37.524 14.394 -6.481 1.00 95.06 291 THR A N 1
ATOM 2291 C CA . THR A 1 291 ? 38.335 15.547 -6.052 1.00 95.06 291 THR A CA 1
ATOM 2292 C C . THR A 1 291 ? 38.065 16.768 -6.929 1.00 95.06 291 THR A C 1
ATOM 2294 O O . THR A 1 291 ? 37.859 17.853 -6.394 1.00 95.06 291 THR A O 1
ATOM 2297 N N . ALA A 1 292 ? 38.025 16.589 -8.254 1.00 95.00 292 ALA A N 1
ATOM 2298 C CA . ALA A 1 292 ? 37.733 17.673 -9.188 1.00 95.00 292 ALA A CA 1
ATOM 2299 C C . ALA A 1 292 ? 36.294 18.196 -9.039 1.00 95.00 292 ALA A C 1
ATOM 2301 O O . ALA A 1 292 ? 36.100 19.402 -8.952 1.00 95.00 292 ALA A O 1
ATOM 2302 N N . ASP A 1 293 ? 35.303 17.302 -8.944 1.00 94.00 293 ASP A N 1
ATOM 2303 C CA . ASP A 1 293 ? 33.888 17.681 -8.824 1.00 94.00 293 ASP A CA 1
ATOM 2304 C C . ASP A 1 293 ? 33.579 18.430 -7.520 1.00 94.00 293 ASP A C 1
ATOM 2306 O O . ASP A 1 293 ? 32.750 19.334 -7.498 1.00 94.00 293 ASP A O 1
ATOM 2310 N N . LEU A 1 294 ? 34.197 18.006 -6.412 1.00 93.94 294 LEU A N 1
ATOM 2311 C CA . LEU A 1 294 ? 33.890 18.513 -5.073 1.00 93.94 294 LEU A CA 1
ATOM 2312 C C . LEU A 1 294 ? 34.789 19.682 -4.651 1.00 93.94 294 LEU A C 1
ATOM 2314 O O . LEU A 1 294 ? 34.539 20.270 -3.601 1.00 93.94 294 LEU A O 1
ATOM 2318 N N . GLY A 1 295 ? 35.849 19.984 -5.408 1.00 95.38 295 GLY A N 1
ATOM 2319 C CA . GLY A 1 295 ? 36.819 21.022 -5.051 1.00 95.38 295 GLY A CA 1
ATOM 2320 C C . GLY A 1 295 ? 37.581 20.741 -3.748 1.00 95.38 295 GLY A C 1
ATOM 2321 O O . GLY A 1 295 ? 37.966 21.675 -3.050 1.00 95.38 295 GLY A O 1
ATOM 2322 N N . ILE A 1 296 ? 37.783 19.468 -3.385 1.00 95.44 296 ILE A N 1
ATOM 2323 C CA . ILE A 1 296 ? 38.463 19.050 -2.142 1.00 95.44 296 ILE A CA 1
ATOM 2324 C C . ILE A 1 296 ? 39.622 18.096 -2.431 1.00 95.44 296 ILE A C 1
ATOM 2326 O O . ILE A 1 296 ? 39.609 17.365 -3.420 1.00 95.44 296 ILE A O 1
ATOM 2330 N N . SER A 1 297 ? 40.613 18.051 -1.538 1.00 96.69 297 SER A N 1
ATOM 2331 C CA . SER A 1 297 ? 41.787 17.181 -1.683 1.00 96.69 297 SER A CA 1
ATOM 2332 C C . SER A 1 297 ? 41.422 15.687 -1.702 1.00 96.69 297 SER A C 1
ATOM 2334 O O . SER A 1 297 ? 40.406 15.253 -1.156 1.00 96.69 297 SER A O 1
ATOM 2336 N N . GLN A 1 298 ? 42.277 14.853 -2.302 1.00 94.75 298 GLN A N 1
ATOM 2337 C CA . GLN A 1 298 ? 42.056 13.399 -2.334 1.00 94.75 298 GLN A CA 1
ATOM 2338 C C . GLN A 1 298 ? 41.984 12.771 -0.935 1.00 94.75 298 GLN A C 1
ATOM 2340 O O . GLN A 1 298 ? 41.190 11.849 -0.725 1.00 94.75 298 GLN A O 1
ATOM 2345 N N . SER A 1 299 ? 42.787 13.258 0.018 1.00 94.75 299 SER A N 1
ATOM 2346 C CA . SER A 1 299 ? 42.758 12.795 1.409 1.00 94.75 299 SER A CA 1
ATOM 2347 C C . SER A 1 299 ? 41.420 13.115 2.079 1.00 94.75 299 SER A C 1
ATOM 2349 O O . SER A 1 299 ? 40.877 12.266 2.789 1.00 94.75 299 SER A O 1
ATOM 2351 N N . GLU A 1 300 ? 40.837 14.276 1.776 1.00 94.94 300 GLU A N 1
ATOM 2352 C CA . GLU A 1 300 ? 39.522 14.675 2.272 1.00 94.94 300 GLU A CA 1
ATOM 2353 C C . GLU A 1 300 ? 38.395 13.827 1.655 1.00 94.94 300 GLU A C 1
ATOM 2355 O O . GLU A 1 300 ? 37.513 13.369 2.381 1.00 94.94 300 GLU A O 1
ATOM 2360 N N . VAL A 1 301 ? 38.465 13.484 0.359 1.00 94.50 301 VAL A N 1
ATOM 2361 C CA . VAL A 1 301 ? 37.526 12.523 -0.266 1.00 94.50 301 VAL A CA 1
ATOM 2362 C C . VAL A 1 301 ? 37.573 11.162 0.441 1.00 94.50 301 VAL A C 1
ATOM 2364 O O . VAL A 1 301 ? 36.529 10.589 0.759 1.00 94.50 301 VAL A O 1
ATOM 2367 N N . SER A 1 302 ? 38.773 10.638 0.723 1.00 93.88 302 SER A N 1
ATOM 2368 C CA . SER A 1 302 ? 38.946 9.381 1.472 1.00 93.88 302 SER A CA 1
ATOM 2369 C C . SER A 1 302 ? 38.337 9.460 2.872 1.00 93.88 302 SER A C 1
ATOM 2371 O O . SER A 1 302 ? 37.663 8.522 3.308 1.00 93.88 302 SER A O 1
ATOM 2373 N N . LYS A 1 303 ? 38.573 10.571 3.577 1.00 96.12 303 LYS A N 1
ATOM 2374 C CA . LYS A 1 303 ? 38.067 10.810 4.931 1.00 96.12 303 LYS A CA 1
ATOM 2375 C C . LYS A 1 303 ? 36.540 10.860 4.947 1.00 96.12 303 LYS A C 1
ATOM 2377 O O . LYS A 1 303 ? 35.923 10.085 5.678 1.00 96.12 303 LYS A O 1
ATOM 2382 N N . ARG A 1 304 ? 35.932 11.672 4.077 1.00 95.12 304 ARG A N 1
ATOM 2383 C CA . ARG A 1 304 ? 34.470 11.795 3.959 1.00 95.12 304 ARG A CA 1
ATOM 2384 C C . ARG A 1 304 ? 33.813 10.497 3.518 1.00 95.12 304 ARG A C 1
ATOM 2386 O O . ARG A 1 304 ? 32.750 10.150 4.018 1.00 95.12 304 ARG A O 1
ATOM 2393 N N . ARG A 1 305 ? 34.456 9.717 2.643 1.00 94.50 305 ARG A N 1
ATOM 2394 C CA . ARG A 1 305 ? 33.961 8.386 2.263 1.00 94.50 305 ARG A CA 1
ATOM 2395 C C . ARG A 1 305 ? 33.897 7.439 3.463 1.00 94.50 305 ARG A C 1
ATOM 2397 O O . ARG A 1 305 ? 32.890 6.760 3.634 1.00 94.50 305 ARG A O 1
ATOM 2404 N N . LYS A 1 306 ? 34.941 7.400 4.301 1.00 95.25 306 LYS A N 1
ATOM 2405 C CA . LYS A 1 306 ? 34.944 6.586 5.530 1.00 95.25 306 LYS A CA 1
ATOM 2406 C C . LYS A 1 306 ? 33.867 7.048 6.514 1.00 95.25 306 LYS A C 1
ATOM 2408 O O . LYS A 1 306 ? 33.134 6.212 7.033 1.00 95.25 306 LYS A O 1
ATOM 2413 N N . GLN A 1 307 ? 33.737 8.360 6.716 1.00 95.06 307 GLN A N 1
ATOM 2414 C CA . GLN A 1 307 ? 32.699 8.947 7.571 1.00 95.06 307 GLN A CA 1
ATOM 2415 C C . GLN A 1 307 ? 31.289 8.609 7.071 1.00 95.06 307 GLN A C 1
ATOM 2417 O O . GLN A 1 307 ? 30.450 8.177 7.855 1.00 95.06 307 GLN A O 1
ATOM 2422 N N . LEU A 1 308 ? 31.046 8.710 5.762 1.00 93.81 308 LEU A N 1
ATOM 2423 C CA . LEU A 1 308 ? 29.769 8.340 5.155 1.00 93.81 308 LEU A CA 1
ATOM 2424 C C . LEU A 1 308 ? 29.442 6.856 5.382 1.00 93.81 308 LEU A C 1
ATOM 2426 O O . LEU A 1 308 ? 28.328 6.537 5.787 1.00 93.81 308 LEU A O 1
ATOM 2430 N N . CYS A 1 309 ? 30.401 5.946 5.175 1.00 92.75 309 CYS A N 1
ATOM 2431 C CA . CYS A 1 309 ? 30.200 4.518 5.453 1.00 92.75 309 CYS A CA 1
ATOM 2432 C C . CYS A 1 309 ? 29.874 4.253 6.930 1.00 92.75 309 CYS A C 1
ATOM 2434 O O . CYS A 1 309 ? 28.996 3.443 7.217 1.00 92.75 309 CYS A O 1
ATOM 2436 N N . GLN A 1 310 ? 30.552 4.944 7.850 1.00 95.56 310 GLN A N 1
ATOM 2437 C CA . GLN A 1 310 ? 30.313 4.838 9.290 1.00 95.56 310 GLN A CA 1
ATOM 2438 C C . GLN A 1 310 ? 28.899 5.309 9.668 1.00 95.56 310 GLN A C 1
ATOM 2440 O O . GLN A 1 310 ? 28.155 4.581 10.318 1.00 95.56 310 GLN A O 1
ATOM 2445 N N . ARG A 1 311 ? 28.478 6.481 9.179 1.00 93.94 311 ARG A N 1
ATOM 2446 C CA . ARG A 1 311 ? 27.129 7.026 9.416 1.00 93.94 311 ARG A CA 1
ATOM 2447 C C . ARG A 1 311 ? 26.026 6.139 8.841 1.00 93.94 311 ARG A C 1
ATOM 2449 O O . ARG A 1 311 ? 24.976 5.957 9.451 1.00 93.94 311 ARG A O 1
ATOM 2456 N N . LEU A 1 312 ? 26.248 5.583 7.651 1.00 92.44 312 LEU A N 1
ATOM 2457 C CA . LEU A 1 312 ? 25.299 4.659 7.029 1.00 92.44 312 LEU A CA 1
ATOM 2458 C C . LEU A 1 312 ? 25.196 3.346 7.800 1.00 92.44 312 LEU A C 1
ATOM 2460 O O . LEU A 1 312 ? 24.101 2.804 7.923 1.00 92.44 312 LEU A O 1
ATOM 2464 N N . ALA A 1 313 ? 26.311 2.851 8.330 1.00 93.06 313 ALA A N 1
ATOM 2465 C CA . ALA A 1 313 ? 26.340 1.675 9.185 1.00 93.06 313 ALA A CA 1
ATOM 2466 C C . ALA A 1 313 ? 25.516 1.893 10.465 1.00 93.06 313 ALA A C 1
ATOM 2468 O O . ALA A 1 313 ? 24.639 1.081 10.759 1.00 93.06 313 ALA A O 1
ATOM 2469 N N . GLU A 1 314 ? 25.712 3.028 11.144 1.00 93.12 314 GLU A N 1
ATOM 2470 C CA . GLU A 1 314 ? 24.941 3.435 12.330 1.00 93.12 314 GLU A CA 1
ATOM 2471 C C . GLU A 1 314 ? 23.435 3.522 12.034 1.00 93.12 314 GLU A C 1
ATOM 2473 O O . GLU A 1 314 ? 22.629 2.910 12.732 1.00 93.12 314 GLU A O 1
ATOM 2478 N N . ASN A 1 315 ? 23.048 4.201 10.948 1.00 92.44 315 ASN A N 1
ATOM 2479 C CA . ASN A 1 315 ? 21.638 4.365 10.576 1.00 92.44 315 ASN A CA 1
ATOM 2480 C C . ASN A 1 315 ? 20.948 3.060 10.155 1.00 92.44 315 ASN A C 1
ATOM 2482 O O . ASN A 1 315 ? 19.731 2.929 10.290 1.00 92.44 315 ASN A O 1
ATOM 2486 N N . LEU A 1 316 ? 21.693 2.107 9.594 1.00 91.31 316 LEU A N 1
ATOM 2487 C CA . LEU A 1 316 ? 21.129 0.878 9.030 1.00 91.31 316 LEU A CA 1
ATOM 2488 C C . LEU A 1 316 ? 21.289 -0.339 9.946 1.00 91.31 316 LEU A C 1
ATOM 2490 O O . LEU A 1 316 ? 20.821 -1.420 9.581 1.00 91.31 316 LEU A O 1
ATOM 2494 N N . GLY A 1 317 ? 21.936 -0.184 11.107 1.00 91.81 317 GLY A N 1
ATOM 2495 C CA . GLY A 1 317 ? 22.295 -1.305 11.978 1.00 91.81 317 GLY A CA 1
ATOM 2496 C C . GLY A 1 317 ? 23.190 -2.321 11.259 1.00 91.81 317 GLY A C 1
ATOM 2497 O O . GLY A 1 317 ? 22.999 -3.529 11.397 1.00 91.81 317 GLY A O 1
ATOM 2498 N N . ALA A 1 318 ? 24.108 -1.829 10.424 1.00 92.38 318 ALA A N 1
ATOM 2499 C CA . ALA A 1 318 ? 25.029 -2.628 9.620 1.00 92.38 318 ALA A CA 1
ATOM 2500 C C . ALA A 1 318 ? 26.479 -2.337 10.022 1.00 92.38 318 ALA A C 1
ATOM 2502 O O . ALA A 1 318 ? 26.755 -1.384 10.741 1.00 92.38 318 ALA A O 1
ATOM 2503 N N . THR A 1 319 ? 27.430 -3.134 9.537 1.00 92.88 319 THR A N 1
ATOM 2504 C CA . THR A 1 319 ? 28.855 -2.827 9.717 1.00 92.88 319 THR A CA 1
ATOM 2505 C C . THR A 1 319 ? 29.346 -1.883 8.610 1.00 92.88 319 THR A C 1
ATOM 2507 O O . THR A 1 319 ? 28.881 -1.991 7.468 1.00 92.88 319 THR A O 1
ATOM 2510 N N . PRO A 1 320 ? 30.325 -0.995 8.877 1.00 92.69 320 PRO A N 1
ATOM 2511 C CA . PRO A 1 320 ? 30.909 -0.125 7.848 1.00 92.69 320 PRO A CA 1
ATOM 2512 C C . PRO A 1 320 ? 31.471 -0.912 6.657 1.00 92.69 320 PRO A C 1
ATOM 2514 O O . PRO A 1 320 ? 31.307 -0.510 5.505 1.00 92.69 320 PRO A O 1
ATOM 2517 N N . ALA A 1 321 ? 32.059 -2.082 6.925 1.00 90.81 321 ALA A N 1
ATOM 2518 C CA . ALA A 1 321 ? 32.530 -3.004 5.896 1.00 90.81 321 ALA A CA 1
ATOM 2519 C C . ALA A 1 321 ? 31.379 -3.551 5.031 1.00 90.81 321 ALA A C 1
ATOM 2521 O O 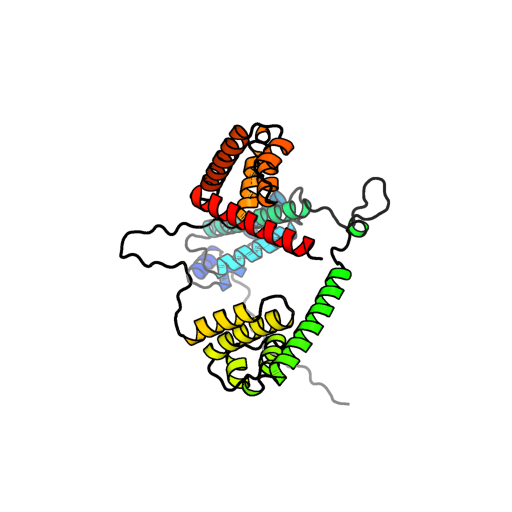. ALA A 1 321 ? 31.509 -3.622 3.810 1.00 90.81 321 ALA A O 1
ATOM 2522 N N . GLY A 1 322 ? 30.235 -3.891 5.639 1.00 88.81 322 GLY A N 1
ATOM 2523 C CA . GLY A 1 322 ? 29.037 -4.326 4.918 1.00 88.81 322 GLY A CA 1
ATOM 2524 C C . GLY A 1 322 ? 28.490 -3.244 3.984 1.00 88.81 322 GLY A C 1
ATOM 2525 O O . GLY A 1 322 ? 28.175 -3.529 2.830 1.00 88.81 322 GLY A O 1
ATOM 2526 N N . VAL A 1 323 ? 28.452 -1.988 4.442 1.00 89.69 323 VAL A N 1
ATOM 2527 C CA . VAL A 1 323 ? 28.075 -0.833 3.607 1.00 89.69 323 VAL A CA 1
ATOM 2528 C C . VAL A 1 323 ? 29.055 -0.649 2.444 1.00 89.69 323 VAL A C 1
ATOM 2530 O O . VAL A 1 323 ? 28.636 -0.444 1.304 1.00 89.69 323 VAL A O 1
ATOM 2533 N N . GLU A 1 324 ? 30.361 -0.764 2.701 1.00 92.12 324 GLU A N 1
ATOM 2534 C CA . GLU A 1 324 ? 31.380 -0.602 1.664 1.00 92.12 324 GLU A CA 1
ATOM 2535 C C . GLU A 1 324 ? 31.302 -1.695 0.585 1.00 92.12 324 GLU A C 1
ATOM 2537 O O . GLU A 1 324 ? 31.481 -1.399 -0.599 1.00 92.12 324 GLU A O 1
ATOM 2542 N N . ILE A 1 325 ? 30.988 -2.938 0.964 1.00 90.38 325 ILE A N 1
ATOM 2543 C CA . ILE A 1 325 ? 30.761 -4.040 0.019 1.00 90.38 325 ILE A CA 1
ATOM 2544 C C . ILE A 1 325 ? 29.603 -3.707 -0.927 1.00 90.38 325 ILE A C 1
ATOM 2546 O O . ILE A 1 325 ? 29.768 -3.822 -2.142 1.00 90.38 325 ILE A O 1
ATOM 2550 N N . VAL A 1 326 ? 28.467 -3.241 -0.396 1.00 89.06 326 VAL A N 1
ATOM 2551 C CA . VAL A 1 326 ? 27.297 -2.886 -1.218 1.00 89.06 326 VAL A CA 1
ATOM 2552 C C . VAL A 1 326 ? 27.611 -1.713 -2.148 1.00 89.06 326 VAL A C 1
ATOM 2554 O O . VAL A 1 326 ? 27.284 -1.767 -3.331 1.00 89.06 326 VAL A O 1
ATOM 2557 N N . LEU A 1 327 ? 28.323 -0.687 -1.668 1.00 87.75 327 LEU A N 1
ATOM 2558 C CA . LEU A 1 327 ? 28.753 0.438 -2.509 1.00 87.75 327 LEU A CA 1
ATOM 2559 C C . LEU A 1 327 ? 29.666 -0.006 -3.660 1.00 87.75 327 LEU A C 1
ATOM 2561 O O . LEU A 1 327 ? 29.511 0.464 -4.788 1.00 87.75 327 LEU A O 1
ATOM 2565 N N . ARG A 1 328 ? 30.608 -0.922 -3.402 1.00 90.19 328 ARG A N 1
ATOM 2566 C CA . ARG A 1 328 ? 31.478 -1.482 -4.451 1.00 90.19 328 ARG A CA 1
ATOM 2567 C C . ARG A 1 328 ? 30.689 -2.310 -5.461 1.00 90.19 328 ARG A C 1
ATOM 2569 O O . ARG A 1 328 ? 31.036 -2.296 -6.640 1.00 90.19 328 ARG A O 1
ATOM 2576 N N . ASP A 1 329 ? 29.654 -3.023 -5.026 1.00 88.88 329 ASP A N 1
ATOM 2577 C CA . ASP A 1 329 ? 28.800 -3.788 -5.935 1.00 88.88 329 ASP A CA 1
ATOM 2578 C C . ASP A 1 329 ? 27.973 -2.866 -6.842 1.00 88.88 329 ASP A C 1
ATOM 2580 O O . ASP A 1 329 ? 28.002 -3.017 -8.062 1.00 88.88 329 ASP A O 1
ATOM 2584 N N . MET A 1 330 ? 27.366 -1.815 -6.280 1.00 87.88 330 MET A N 1
ATOM 2585 C CA . MET A 1 330 ? 26.670 -0.778 -7.056 1.00 87.88 330 MET A CA 1
ATOM 2586 C C . MET A 1 330 ? 27.596 -0.112 -8.086 1.00 87.88 330 MET A C 1
ATOM 2588 O O . MET A 1 330 ? 27.215 0.075 -9.239 1.00 87.88 330 MET A O 1
ATOM 2592 N N . GLN A 1 331 ? 28.845 0.175 -7.706 1.00 88.50 331 GLN A N 1
ATOM 2593 C CA . GLN A 1 331 ? 29.870 0.699 -8.615 1.00 88.50 331 GLN A CA 1
ATOM 2594 C C . GLN A 1 331 ? 30.191 -0.242 -9.773 1.00 88.50 331 GLN A C 1
ATOM 2596 O O . GLN A 1 331 ? 30.379 0.201 -10.908 1.00 88.50 331 GLN A O 1
ATOM 2601 N N . ARG A 1 332 ? 30.297 -1.545 -9.494 1.00 87.56 332 ARG A N 1
ATOM 2602 C CA . ARG A 1 332 ? 30.546 -2.554 -10.529 1.00 87.56 332 ARG A CA 1
ATOM 2603 C C . ARG A 1 332 ? 29.378 -2.622 -11.504 1.00 87.56 332 ARG A C 1
ATOM 2605 O O . ARG A 1 332 ? 29.627 -2.653 -12.704 1.00 87.56 332 ARG A O 1
ATOM 2612 N N . GLN A 1 333 ? 28.145 -2.591 -11.001 1.00 85.56 333 GLN A N 1
ATOM 2613 C CA . GLN A 1 333 ? 26.940 -2.598 -11.831 1.00 85.56 333 GLN A CA 1
ATOM 2614 C C . GLN A 1 333 ? 26.858 -1.355 -12.727 1.00 85.56 333 GLN A C 1
ATOM 2616 O O . GLN A 1 333 ? 26.605 -1.491 -13.920 1.00 85.56 333 GLN A O 1
ATOM 2621 N N . ALA A 1 334 ? 27.149 -0.161 -12.200 1.00 79.69 334 ALA A N 1
ATOM 2622 C CA . ALA A 1 334 ? 27.165 1.069 -12.997 1.00 79.69 334 ALA A CA 1
ATOM 2623 C C . ALA A 1 334 ? 28.198 1.010 -14.134 1.00 79.69 334 ALA A C 1
ATOM 2625 O O . ALA A 1 334 ? 27.862 1.231 -15.290 1.00 79.69 334 ALA A O 1
ATOM 2626 N N . ARG A 1 335 ? 29.430 0.573 -13.841 1.00 84.00 335 ARG A N 1
ATOM 2627 C CA . ARG A 1 335 ? 30.476 0.407 -14.868 1.00 84.00 335 ARG A CA 1
ATOM 2628 C C . ARG A 1 335 ? 30.141 -0.653 -15.915 1.00 84.00 335 ARG A C 1
ATOM 2630 O O . ARG A 1 335 ? 30.653 -0.590 -17.029 1.00 84.00 335 ARG A O 1
ATOM 2637 N N . GLN A 1 336 ? 29.361 -1.669 -15.551 1.00 84.56 336 GLN A N 1
ATOM 2638 C CA . GLN A 1 336 ? 28.883 -2.665 -16.509 1.00 84.56 336 GLN A CA 1
ATOM 2639 C C . GLN A 1 336 ? 27.843 -2.070 -17.464 1.00 84.56 336 GLN A C 1
ATOM 2641 O O . GLN A 1 336 ? 27.871 -2.421 -18.641 1.00 84.56 336 GLN A O 1
ATOM 2646 N N . ARG A 1 337 ? 26.989 -1.152 -16.988 1.00 78.88 337 ARG A N 1
ATOM 2647 C CA . ARG A 1 337 ? 26.026 -0.420 -17.827 1.00 78.88 337 ARG A CA 1
ATOM 2648 C C . ARG A 1 337 ? 26.738 0.498 -18.815 1.00 78.88 337 ARG A C 1
ATOM 2650 O O . ARG A 1 337 ? 26.603 0.271 -20.006 1.00 78.88 337 ARG A O 1
ATOM 2657 N N . ASP A 1 338 ? 27.644 1.358 -18.343 1.00 78.19 338 ASP A N 1
ATOM 2658 C CA . ASP A 1 338 ? 28.388 2.281 -19.221 1.00 78.19 338 ASP A CA 1
ATOM 2659 C C . ASP A 1 338 ? 29.175 1.545 -20.327 1.00 78.19 338 ASP A C 1
ATOM 2661 O O . ASP A 1 338 ? 29.297 2.015 -21.454 1.00 78.19 338 ASP A O 1
ATOM 2665 N N . ARG A 1 339 ? 29.721 0.357 -20.023 1.00 79.62 339 ARG A N 1
ATOM 2666 C CA . ARG A 1 339 ? 30.419 -0.486 -21.013 1.00 79.62 339 ARG A CA 1
ATOM 2667 C C . ARG A 1 339 ? 29.489 -1.160 -22.014 1.00 79.62 339 ARG A C 1
ATOM 2669 O O . ARG A 1 339 ? 29.958 -1.536 -23.086 1.00 79.62 339 ARG A O 1
ATOM 2676 N N . SER A 1 340 ? 28.249 -1.413 -21.616 1.00 76.25 340 SER A N 1
ATOM 2677 C CA . SER A 1 340 ? 27.234 -1.978 -22.501 1.00 76.25 340 SER A CA 1
ATOM 2678 C C . SER A 1 340 ? 26.733 -0.898 -23.454 1.00 76.25 340 SER A C 1
ATOM 2680 O O . SER A 1 340 ? 26.626 -1.176 -24.640 1.00 76.25 340 SER A O 1
ATOM 2682 N N . ASP A 1 341 ? 26.559 0.330 -22.962 1.00 74.44 341 ASP A N 1
ATOM 2683 C CA . ASP A 1 341 ? 26.103 1.473 -23.756 1.00 74.44 341 ASP A CA 1
ATOM 2684 C C . ASP A 1 341 ? 27.173 1.943 -24.754 1.00 74.44 341 ASP A C 1
ATOM 2686 O O . ASP A 1 341 ? 26.855 2.227 -25.896 1.00 74.44 341 ASP A O 1
ATOM 2690 N N . ALA A 1 342 ? 28.460 1.932 -24.380 1.00 68.69 342 ALA A N 1
ATOM 2691 C CA . ALA A 1 342 ? 29.565 2.325 -25.269 1.00 68.69 342 ALA A CA 1
ATOM 2692 C C . ALA A 1 342 ? 29.927 1.295 -26.366 1.00 68.69 342 ALA A C 1
ATOM 2694 O O . ALA A 1 342 ? 30.908 1.486 -27.086 1.00 68.69 342 ALA A O 1
ATOM 2695 N N . ARG A 1 343 ? 29.230 0.153 -26.427 1.00 61.78 343 ARG A N 1
ATOM 2696 C CA . ARG A 1 343 ? 29.405 -0.869 -27.479 1.00 61.78 343 ARG A CA 1
ATOM 2697 C C . ARG A 1 343 ? 28.372 -0.767 -28.600 1.00 61.78 343 ARG A C 1
ATOM 2699 O O . ARG A 1 343 ? 28.522 -1.488 -29.587 1.00 61.78 343 ARG A O 1
ATOM 2706 N N . TRP A 1 344 ? 27.373 0.084 -28.423 1.00 46.06 344 TRP A N 1
ATOM 2707 C CA . TRP A 1 344 ? 26.447 0.531 -29.454 1.00 46.06 344 TRP A CA 1
ATOM 2708 C C . TRP A 1 344 ? 26.903 1.903 -29.947 1.00 46.06 344 TRP A C 1
ATOM 2710 O O . TRP A 1 344 ? 26.646 2.191 -31.135 1.00 46.06 344 TRP A O 1
#

Sequence (344 aa):
MAREEPPQKGPEKSLGKGLEQRPEKLVELYLQGETQVCDRLLSDGRYRQKVERLAQKNSAGTSLSWEDAAQEAQKKVLLAARSGKFRQGGVKEFYSWAAAIALNCIKDLVRKERRRMNCQSLSQTIPGTEIALEETIADDFNSWDAVERANLALQVREAIETINRRYPGKKYLQLWQGLLEDKTQSQLAADLGVQQPAVSKIQKELLRRVAAELGLVTVDRVRREQQAIHQGKGKSPGSSKPASDNKETVKLPNPVKLRSAVEAIARSEPSQNYLQLWQGLIKGKTQKQLTADLGISQSEVSKRRKQLCQRLAENLGATPAGVEIVLRDMQRQARQRDRSDARW

Secondary structure (DSSP, 8-state):
---PPPP---------------HHHHHHHHHTT-GGGHHHHTT-HHHHHHHHHHHHHHHTTSSS-HHHHHHHHHHHHHHHHHTT---S--HHHHHHHHHHHHHHHHHHHHHHHHHHHTSPPTTSBPTTSS-BHHHHS-----HHHHHHHHHHHHHHHHHHHHHHHH-GGG-HHHHHHHHHTT--HHHHHHHHTS-HHHHHHHHHHHHHHHHHHTTSS-HHHHHHHHHHHHTT----TT-----SS------PPPHHHHHHHHHHHHHH-GGG-HHHHHHHHHTT--HHHHHHHHT--HHHHHHHHHHHHHHHHHHHT--HHHHHHHHHHHHHHHHHHHHHHTT-